Protein AF-A0A2N3NE83-F1 (afdb_monomer_lite)

Sequence (205 aa):
MKTRATARRDAGDQNNVHSNTQPNDQGDSARTAEPKQKPKPAKKAIPRSRWAAPKVYTHPKTPLTWNNVLNTLANPLAWDVLSAEEQKEILALFPDDEHIKDAGSEKARPNMETLRNDDTWRHDIARYVEYIQEGKCDPQWLAEAFEAHGRRKMGVYDDYLAHKFEEDWGELERAKREKADQLGREDESKAGAQSQASHVQMKDA

Structure (mmCIF, N/CA/C/O backbone):
data_AF-A0A2N3NE83-F1
#
_entry.id   AF-A0A2N3NE83-F1
#
loop_
_atom_site.group_PDB
_atom_site.id
_atom_site.type_symbol
_atom_site.label_atom_id
_atom_site.label_alt_id
_atom_site.label_comp_id
_atom_site.label_asym_id
_atom_site.label_entity_id
_atom_site.label_seq_id
_atom_site.pdbx_PDB_ins_code
_atom_site.Cartn_x
_atom_site.Cartn_y
_atom_site.Cartn_z
_atom_site.occupancy
_atom_site.B_iso_or_equiv
_atom_site.auth_seq_id
_atom_site.auth_comp_id
_atom_site.auth_asym_id
_atom_site.auth_atom_id
_atom_site.pdbx_PDB_model_num
ATOM 1 N N . MET A 1 1 ? -81.954 33.767 16.435 1.00 45.91 1 MET A N 1
ATOM 2 C CA . MET A 1 1 ? -80.946 34.481 17.264 1.00 45.91 1 MET A CA 1
ATOM 3 C C . MET A 1 1 ? -79.918 35.158 16.347 1.00 45.91 1 MET A C 1
ATOM 5 O O . MET A 1 1 ? -79.944 34.877 15.157 1.00 45.91 1 MET A O 1
ATOM 9 N N . LYS A 1 2 ? -79.100 36.097 16.846 1.00 40.62 2 LYS A N 1
ATOM 10 C CA . LYS A 1 2 ? -78.356 37.123 16.069 1.00 40.62 2 LYS A CA 1
ATOM 11 C C . LYS A 1 2 ? -76.845 37.096 16.401 1.00 40.62 2 LYS A C 1
ATOM 13 O O . LYS A 1 2 ? -76.548 36.782 17.544 1.00 40.62 2 LYS A O 1
ATOM 18 N N . THR A 1 3 ? -75.863 37.465 15.559 1.00 40.31 3 THR A N 1
ATOM 19 C CA . THR A 1 3 ? -75.738 37.632 14.080 1.00 40.31 3 THR A CA 1
ATOM 20 C C . THR A 1 3 ? -74.253 37.888 13.730 1.00 40.31 3 THR A C 1
ATOM 22 O O . THR A 1 3 ? -73.715 38.847 14.277 1.00 40.31 3 THR A O 1
ATOM 25 N N . ARG A 1 4 ? -73.663 37.194 12.728 1.00 34.00 4 ARG A N 1
ATOM 26 C CA . ARG A 1 4 ? -72.329 37.506 12.111 1.00 34.00 4 ARG A CA 1
ATOM 27 C C . ARG A 1 4 ? -71.125 37.447 13.105 1.00 34.00 4 ARG A C 1
ATOM 29 O O . ARG A 1 4 ? -71.347 37.171 14.273 1.00 34.00 4 ARG A O 1
ATOM 36 N N . ALA A 1 5 ? -69.836 37.591 12.751 1.00 41.28 5 ALA A N 1
ATOM 37 C CA . ALA A 1 5 ? -69.107 37.915 11.503 1.00 41.28 5 ALA A CA 1
ATOM 38 C C . ALA A 1 5 ? -67.699 37.239 11.538 1.00 41.28 5 ALA A C 1
ATOM 40 O O . ALA A 1 5 ? -67.137 37.083 12.614 1.00 41.28 5 ALA A O 1
ATOM 41 N N . THR A 1 6 ? -67.181 36.634 10.462 1.00 44.41 6 THR A N 1
ATOM 42 C CA . THR A 1 6 ? -66.176 37.162 9.492 1.00 44.41 6 THR A CA 1
ATOM 43 C C . THR A 1 6 ? -64.898 37.839 10.024 1.00 44.41 6 THR A C 1
ATOM 45 O O . THR A 1 6 ? -64.947 38.873 10.679 1.00 44.41 6 THR A O 1
ATOM 48 N N . ALA A 1 7 ? -63.762 37.302 9.564 1.00 40.84 7 ALA A N 1
ATOM 49 C CA . ALA A 1 7 ? -62.373 37.761 9.679 1.00 40.84 7 ALA A CA 1
ATOM 50 C C . ALA A 1 7 ? -62.058 39.230 9.310 1.00 40.84 7 ALA A C 1
ATOM 52 O O . ALA A 1 7 ? -62.673 39.759 8.382 1.00 40.84 7 ALA A O 1
ATOM 53 N N . ARG A 1 8 ? -60.960 39.784 9.874 1.00 33.59 8 ARG A N 1
ATOM 54 C CA . ARG A 1 8 ? -59.754 40.270 9.138 1.00 33.59 8 ARG A CA 1
ATOM 55 C C . ARG A 1 8 ? -58.740 41.049 10.016 1.00 33.59 8 ARG A C 1
ATOM 57 O O . ARG A 1 8 ? -59.148 41.933 10.749 1.00 33.59 8 ARG A O 1
ATOM 64 N N . ARG A 1 9 ? -57.448 40.828 9.706 1.00 38.12 9 ARG A N 1
ATOM 65 C CA . ARG A 1 9 ? -56.334 41.807 9.574 1.00 38.12 9 ARG A CA 1
ATOM 66 C C . ARG A 1 9 ? -55.651 42.506 10.776 1.00 38.12 9 ARG A C 1
ATOM 68 O O . ARG A 1 9 ? -56.291 43.109 11.621 1.00 38.12 9 ARG A O 1
ATOM 75 N N . ASP A 1 10 ? -54.325 42.565 10.592 1.00 34.91 10 ASP A N 1
ATOM 76 C CA . ASP A 1 10 ? -53.399 43.717 10.668 1.00 34.91 10 ASP A CA 1
ATOM 77 C C . ASP A 1 10 ? -52.430 43.943 11.854 1.00 34.91 10 ASP A C 1
ATOM 79 O O . ASP A 1 10 ? -52.812 44.055 13.010 1.00 34.91 10 ASP A O 1
ATOM 83 N N . ALA A 1 11 ? -51.159 44.035 11.431 1.00 37.19 11 ALA A N 1
ATOM 84 C CA . ALA A 1 11 ? -50.025 44.876 11.830 1.00 37.19 11 ALA A CA 1
ATOM 85 C C . ALA A 1 11 ? -49.692 45.243 13.294 1.00 37.19 11 ALA A C 1
ATOM 87 O O . ALA A 1 11 ? -50.453 45.913 13.980 1.00 37.19 11 ALA A O 1
ATOM 88 N N . GLY A 1 12 ? -48.400 45.042 13.608 1.00 33.00 12 GLY A N 1
ATOM 89 C CA . GLY A 1 12 ? -47.590 45.930 14.460 1.00 33.00 12 GLY A CA 1
ATOM 90 C C . GLY A 1 12 ? -47.854 45.875 15.972 1.00 33.00 12 GLY A C 1
ATOM 91 O O . GLY A 1 12 ? -48.789 45.238 16.433 1.00 33.00 12 GLY A O 1
ATOM 92 N N . ASP A 1 13 ? -47.047 46.518 16.815 1.00 34.84 13 ASP A N 1
ATOM 93 C CA . ASP A 1 13 ? -45.665 46.983 16.641 1.00 34.84 13 ASP A CA 1
ATOM 94 C C . ASP A 1 13 ? -45.023 47.117 18.042 1.00 34.84 13 ASP A C 1
ATOM 96 O O . ASP A 1 13 ? -45.696 47.503 18.990 1.00 34.84 13 ASP A O 1
ATOM 100 N N . GLN A 1 14 ? -43.741 46.767 18.140 1.00 39.19 14 GLN A N 1
ATOM 101 C CA . GLN A 1 14 ? -42.710 47.225 19.090 1.00 39.19 14 GLN A CA 1
ATOM 102 C C . GLN A 1 14 ? -42.932 47.508 20.606 1.00 39.19 14 GLN A C 1
ATOM 104 O O . GLN A 1 14 ? -43.827 48.204 21.062 1.00 39.19 14 GLN A O 1
ATOM 109 N N . ASN A 1 15 ? -41.876 47.127 21.345 1.00 35.25 15 ASN A N 1
ATOM 110 C CA . ASN A 1 15 ? -41.247 47.835 22.476 1.00 35.25 15 ASN A CA 1
ATOM 111 C C . ASN A 1 15 ? -42.074 48.137 23.744 1.00 35.25 15 ASN A C 1
ATOM 113 O O . ASN A 1 15 ? -42.684 49.193 23.878 1.00 35.25 15 ASN A O 1
ATOM 117 N N . ASN A 1 16 ? -41.893 47.301 24.777 1.00 37.62 16 ASN A N 1
ATOM 118 C CA . ASN A 1 16 ? -42.123 47.718 26.163 1.00 37.62 16 ASN A CA 1
ATOM 119 C C . ASN A 1 16 ? -40.847 48.359 26.747 1.00 37.62 16 ASN A C 1
ATOM 121 O O . ASN A 1 16 ? -39.763 47.775 26.697 1.00 37.62 16 ASN A O 1
ATOM 125 N N . VAL A 1 17 ? -40.988 49.566 27.292 1.00 37.78 17 VAL A N 1
ATOM 126 C CA . VAL A 1 17 ? -39.910 50.468 27.711 1.00 37.78 17 VAL A CA 1
ATOM 127 C C . VAL A 1 17 ? -40.117 50.828 29.182 1.00 37.78 17 VAL A C 1
ATOM 129 O O . VAL A 1 17 ? -41.086 51.490 29.519 1.00 37.78 17 VAL A O 1
ATOM 132 N N . HIS A 1 18 ? -39.144 50.450 30.016 1.00 35.44 18 HIS A N 1
ATOM 133 C CA . HIS A 1 18 ? -38.829 51.006 31.343 1.00 35.44 18 HIS A CA 1
ATOM 134 C C . HIS A 1 18 ? -39.934 51.089 32.416 1.00 35.44 18 HIS A C 1
ATOM 136 O O . HIS A 1 18 ? -40.856 51.895 32.369 1.00 35.44 18 HIS A O 1
ATOM 142 N N . SER A 1 19 ? -39.681 50.417 33.539 1.00 40.94 19 SER A N 1
ATOM 143 C CA . SER A 1 19 ? -40.075 50.899 34.870 1.00 40.94 19 SER A CA 1
ATOM 144 C C . SER A 1 19 ? -39.053 50.402 35.892 1.00 40.94 19 SER A C 1
ATOM 146 O O . SER A 1 19 ? -39.112 49.251 36.312 1.00 40.94 19 SER A O 1
ATOM 148 N N . ASN A 1 20 ? -38.088 51.246 36.267 1.00 31.94 20 ASN A N 1
ATOM 149 C CA . ASN A 1 20 ? -37.230 51.003 37.427 1.00 31.94 20 ASN A CA 1
ATOM 150 C C . ASN A 1 20 ? -37.274 52.235 38.333 1.00 31.94 20 ASN A C 1
ATOM 152 O O . ASN A 1 20 ? -36.843 53.316 37.930 1.00 31.94 20 ASN A O 1
ATOM 156 N N . THR A 1 21 ? -37.813 52.064 39.536 1.00 37.44 21 THR A N 1
ATOM 157 C CA . THR A 1 21 ? -38.004 53.133 40.517 1.00 37.44 21 THR A CA 1
ATOM 158 C C . THR A 1 21 ? -36.948 53.004 41.615 1.00 37.44 21 THR A C 1
ATOM 160 O O . THR A 1 21 ? -36.821 51.968 42.257 1.00 37.44 21 THR A O 1
ATOM 163 N N . GLN A 1 22 ? -36.178 54.078 41.787 1.00 41.12 22 GLN A N 1
ATOM 164 C CA . GLN A 1 22 ? -35.188 54.326 42.849 1.00 41.12 22 GLN A CA 1
ATOM 165 C C . GLN A 1 22 ? -35.821 54.378 44.267 1.00 41.12 22 GLN A C 1
ATOM 167 O O . GLN A 1 22 ? -37.049 54.359 44.356 1.00 41.12 22 GLN A O 1
ATOM 172 N N . PRO A 1 23 ? -35.065 54.640 45.365 1.00 50.62 23 PRO A N 1
ATOM 173 C CA . PRO A 1 23 ? -33.610 54.522 45.622 1.00 50.62 23 PRO A CA 1
ATOM 174 C C . PRO A 1 23 ? -33.300 53.729 46.930 1.00 50.62 23 PRO A C 1
ATOM 176 O O . PRO A 1 23 ? -34.210 53.381 47.675 1.00 50.62 23 PRO A O 1
ATOM 179 N N . ASN A 1 24 ? -32.023 53.523 47.295 1.00 34.72 24 ASN A N 1
ATOM 180 C CA . ASN A 1 24 ? -31.332 54.359 48.308 1.00 34.72 24 ASN A CA 1
ATOM 181 C C . ASN A 1 24 ? -30.063 53.721 48.930 1.00 34.72 24 ASN A C 1
ATOM 183 O O . ASN A 1 24 ? -29.934 52.506 49.032 1.00 34.72 24 ASN A O 1
ATOM 187 N N . ASP A 1 25 ? -29.216 54.629 49.420 1.00 35.03 25 ASP A N 1
ATOM 188 C CA . ASP A 1 25 ? -28.230 54.517 50.501 1.00 35.03 25 ASP A CA 1
ATOM 189 C C . ASP A 1 25 ? -26.826 53.941 50.258 1.00 35.03 25 ASP A C 1
ATOM 191 O O . ASP A 1 25 ? -26.550 53.190 49.321 1.00 35.03 25 ASP A O 1
ATOM 195 N N . GLN A 1 26 ? -25.899 54.440 51.083 1.00 39.81 26 GLN A N 1
ATOM 196 C CA . GLN A 1 26 ? -24.460 54.481 50.834 1.00 39.81 26 GLN A CA 1
ATOM 197 C C . GLN A 1 26 ? -23.717 53.414 51.647 1.00 39.81 26 GLN A C 1
ATOM 199 O O . GLN A 1 26 ? -24.098 53.069 52.761 1.00 39.81 26 GLN A O 1
ATOM 204 N N . GLY A 1 27 ? -22.600 52.923 51.111 1.00 33.47 27 GLY A N 1
ATOM 205 C CA . GLY A 1 27 ? -21.745 51.964 51.807 1.00 33.47 27 GLY A CA 1
ATOM 206 C C . GLY A 1 27 ? -20.387 51.832 51.136 1.00 33.47 27 GLY A C 1
ATOM 207 O O . GLY A 1 27 ? -20.211 50.998 50.247 1.00 33.47 27 GLY A O 1
ATOM 208 N N . ASP A 1 28 ? -19.426 52.650 51.564 1.00 37.16 28 ASP A N 1
ATOM 209 C CA . ASP A 1 28 ? -18.027 52.498 51.168 1.00 37.16 28 ASP A CA 1
ATOM 210 C C . ASP A 1 28 ? -17.468 51.165 51.678 1.00 37.16 28 ASP A C 1
ATOM 212 O O . ASP A 1 28 ? -17.411 50.902 52.881 1.00 37.16 28 ASP A O 1
ATOM 216 N N . SER A 1 29 ? -17.005 50.318 50.760 1.00 37.31 29 SER A N 1
ATOM 217 C CA . SER A 1 29 ? -16.076 49.227 51.063 1.00 37.31 29 SER A CA 1
ATOM 218 C C . SER A 1 29 ? -15.326 48.794 49.809 1.00 37.31 29 SER A C 1
ATOM 220 O O . SER A 1 29 ? -15.909 48.575 48.744 1.00 37.31 29 SER A O 1
ATOM 222 N N . ALA A 1 30 ? -14.005 48.701 49.951 1.00 42.56 30 ALA A N 1
ATOM 223 C CA . ALA A 1 30 ? -13.064 48.489 48.862 1.00 42.56 30 ALA A CA 1
ATOM 224 C C . ALA A 1 30 ? -13.382 47.233 48.034 1.00 42.56 30 ALA A C 1
ATOM 226 O O . ALA A 1 30 ? -13.514 46.134 48.572 1.00 42.56 30 ALA A O 1
ATOM 227 N N . ARG A 1 31 ? -13.416 47.382 46.703 1.00 40.41 31 ARG A N 1
ATOM 228 C CA . ARG A 1 31 ? -13.387 46.248 45.771 1.00 40.41 31 ARG A CA 1
ATOM 229 C C . ARG A 1 31 ? -12.025 46.148 45.111 1.00 40.41 31 ARG A C 1
ATOM 231 O O . ARG A 1 31 ? -11.638 46.990 44.303 1.00 40.41 31 ARG A O 1
ATOM 238 N N . THR A 1 32 ? -11.327 45.077 45.458 1.00 40.00 32 THR A N 1
ATOM 239 C CA . THR A 1 32 ? -10.139 44.564 44.782 1.00 40.00 32 THR A CA 1
ATOM 240 C C . THR A 1 32 ? -10.398 44.476 43.277 1.00 40.00 32 THR A C 1
ATOM 242 O O . THR A 1 32 ? -11.390 43.887 42.848 1.00 40.00 32 THR A O 1
ATOM 245 N N . ALA A 1 33 ? -9.522 45.061 42.461 1.00 44.84 33 ALA A N 1
ATOM 246 C CA . ALA A 1 33 ? -9.671 45.020 41.011 1.00 44.84 33 ALA A CA 1
ATOM 247 C C . ALA A 1 33 ? -9.303 43.627 40.471 1.00 44.84 33 ALA A C 1
ATOM 249 O O . ALA A 1 33 ? -8.123 43.279 40.400 1.00 44.84 33 ALA A O 1
ATOM 250 N N . GLU A 1 34 ? -10.297 42.836 40.060 1.00 46.97 34 GLU A N 1
ATOM 251 C CA . GLU A 1 34 ? -10.037 41.592 39.331 1.00 46.97 34 GLU A CA 1
ATOM 252 C C . GLU A 1 34 ? -9.404 41.887 37.955 1.00 46.97 34 GLU A C 1
ATOM 254 O O . GLU A 1 34 ? -9.902 42.734 37.199 1.00 46.97 34 GLU A O 1
ATOM 259 N N . PRO A 1 35 ? -8.310 41.200 37.580 1.00 46.56 35 PRO A N 1
ATOM 260 C CA . PRO A 1 35 ? -7.633 41.451 36.317 1.00 46.56 35 PRO A CA 1
ATOM 261 C C . PRO A 1 35 ? -8.437 40.882 35.142 1.00 46.56 35 PRO A C 1
ATOM 263 O O . PRO A 1 35 ? -8.623 39.671 35.014 1.00 46.56 35 PRO A O 1
ATOM 266 N N . LYS A 1 36 ? -8.855 41.766 34.226 1.00 54.22 36 LYS A N 1
ATOM 267 C CA . LYS A 1 36 ? -9.532 41.406 32.968 1.00 54.22 36 LYS A CA 1
ATOM 268 C C . LYS A 1 36 ? -8.689 40.399 32.173 1.00 54.22 36 LYS A C 1
ATOM 270 O O . LYS A 1 36 ? -7.673 40.762 31.577 1.00 54.22 36 LYS A O 1
ATOM 275 N N . GLN A 1 37 ? -9.117 39.136 32.147 1.00 56.66 37 GLN A N 1
ATOM 276 C CA . GLN A 1 37 ? -8.429 38.085 31.398 1.00 56.66 37 GLN A CA 1
ATOM 277 C C . GLN A 1 37 ? -8.492 38.376 29.893 1.00 56.66 37 GLN A C 1
ATOM 279 O O . GLN A 1 37 ? -9.563 38.587 29.324 1.00 56.66 37 GLN A O 1
ATOM 284 N N . LYS A 1 38 ? -7.328 38.381 29.234 1.00 54.56 38 LYS A N 1
ATOM 285 C CA . LYS A 1 38 ? -7.231 38.554 27.778 1.00 54.56 38 LYS A CA 1
ATOM 286 C C . LYS A 1 38 ? -7.818 37.316 27.077 1.00 54.56 38 LYS A C 1
ATOM 288 O O . LYS A 1 38 ? -7.553 36.201 27.537 1.00 54.56 38 LYS A O 1
ATOM 293 N N . PRO A 1 39 ? -8.569 37.463 25.969 1.00 53.41 39 PRO A N 1
ATOM 294 C CA . PRO A 1 39 ? -9.113 36.318 25.248 1.00 53.41 39 PRO A CA 1
ATOM 295 C C . PRO A 1 39 ? -7.978 35.417 24.744 1.00 53.41 39 PRO A C 1
ATOM 297 O O . PRO A 1 39 ? -7.018 35.883 24.127 1.00 53.41 39 PRO A O 1
ATOM 300 N N . LYS A 1 40 ? -8.084 34.112 25.021 1.00 60.00 40 LYS A N 1
ATOM 301 C CA . LYS A 1 40 ? -7.113 33.108 24.561 1.00 60.00 40 LYS A CA 1
ATOM 302 C C . LYS A 1 40 ? -7.148 33.046 23.024 1.00 60.00 40 LYS A C 1
ATOM 304 O O . LYS A 1 40 ? -8.244 33.064 22.462 1.00 60.00 40 LYS A O 1
ATOM 309 N N . PRO A 1 41 ? -5.999 32.954 22.329 1.00 52.38 41 PRO A N 1
ATOM 310 C CA . PRO A 1 41 ? -5.984 32.916 20.871 1.00 52.38 41 PRO A CA 1
ATOM 311 C C . PRO A 1 41 ? -6.731 31.679 20.364 1.00 52.38 41 PRO A C 1
ATOM 313 O O . PRO A 1 41 ? -6.465 30.556 20.802 1.00 52.38 41 PRO A O 1
ATOM 316 N N . ALA A 1 42 ? -7.663 31.884 19.431 1.00 62.16 42 ALA A N 1
ATOM 317 C CA . ALA A 1 42 ? -8.406 30.797 18.810 1.00 62.16 42 ALA A CA 1
ATOM 318 C C . ALA A 1 42 ? -7.433 29.814 18.138 1.00 62.16 42 ALA A C 1
ATOM 320 O O . ALA A 1 42 ? -6.579 30.209 17.338 1.00 62.16 42 ALA A O 1
ATOM 321 N N . LYS A 1 43 ? -7.558 28.520 18.463 1.00 61.78 43 LYS A N 1
ATOM 322 C CA . LYS A 1 43 ? -6.754 27.468 17.831 1.00 61.78 43 LYS A CA 1
ATOM 323 C C . LYS A 1 43 ? -7.060 27.473 16.332 1.00 61.78 43 LYS A C 1
ATOM 325 O O . LYS A 1 43 ? -8.200 27.234 15.943 1.00 61.78 43 LYS A O 1
ATOM 330 N N . LYS A 1 44 ? -6.051 27.746 15.497 1.00 58.50 44 LYS A N 1
ATOM 331 C CA . LYS A 1 44 ? -6.188 27.700 14.034 1.00 58.50 44 LYS A CA 1
ATOM 332 C C . LYS A 1 44 ? -6.652 26.298 13.635 1.00 58.50 44 LYS A C 1
ATOM 334 O O . LYS A 1 44 ? -5.917 25.335 13.846 1.00 58.50 44 LYS A O 1
ATOM 339 N N . ALA A 1 45 ? -7.862 26.185 13.089 1.00 60.19 45 ALA A N 1
ATOM 340 C CA . ALA A 1 45 ? -8.377 24.913 12.602 1.00 60.19 45 ALA A CA 1
ATOM 341 C C . ALA A 1 45 ? -7.449 24.377 11.502 1.00 60.19 45 ALA A C 1
ATOM 343 O O . ALA A 1 45 ? -7.109 25.100 10.563 1.00 60.19 45 ALA A O 1
ATOM 344 N N . ILE A 1 46 ? -7.022 23.118 11.625 1.00 58.69 46 ILE A N 1
ATOM 345 C CA . ILE A 1 46 ? -6.207 22.468 10.595 1.00 58.69 46 ILE A CA 1
ATOM 346 C C . ILE A 1 46 ? -7.071 22.374 9.327 1.00 58.69 46 ILE A C 1
ATOM 348 O O . ILE A 1 46 ? -8.190 21.859 9.404 1.00 58.69 46 ILE A O 1
ATOM 352 N N . PRO A 1 47 ? -6.609 22.866 8.163 1.00 57.19 47 PRO A N 1
ATOM 353 C CA . PRO A 1 47 ? -7.419 22.832 6.956 1.00 57.19 47 PRO A CA 1
ATOM 354 C C . PRO A 1 47 ? -7.683 21.380 6.542 1.00 57.19 47 PRO A C 1
ATOM 356 O O . PRO A 1 47 ? -6.749 20.600 6.335 1.00 57.19 47 PRO A O 1
ATOM 359 N N . ARG A 1 48 ? -8.971 21.041 6.380 1.00 63.19 48 ARG A N 1
ATOM 360 C CA . ARG A 1 48 ? -9.459 19.699 5.998 1.00 63.19 48 ARG A CA 1
ATOM 361 C C . ARG A 1 48 ? -8.814 19.154 4.712 1.00 63.19 48 ARG A C 1
ATOM 363 O O . ARG A 1 48 ? -8.750 17.947 4.531 1.00 63.19 48 ARG A O 1
ATOM 370 N N . SER A 1 49 ? -8.260 20.025 3.864 1.00 67.94 49 SER A N 1
ATOM 371 C CA . SER A 1 49 ? -7.540 19.663 2.637 1.00 67.94 49 SER A CA 1
ATOM 372 C C . SER A 1 49 ? -6.321 18.757 2.846 1.00 67.94 49 SER A C 1
ATOM 374 O O . SER A 1 49 ? -5.943 18.058 1.912 1.00 67.94 49 SER A O 1
ATOM 376 N N . ARG A 1 50 ? -5.707 18.732 4.041 1.00 69.69 50 ARG A N 1
ATOM 377 C CA . ARG A 1 50 ? -4.577 17.829 4.352 1.00 69.69 50 ARG A CA 1
ATOM 378 C C . ARG A 1 50 ? -4.997 16.373 4.586 1.00 69.69 50 ARG A C 1
ATOM 380 O O . ARG A 1 50 ? -4.139 15.502 4.512 1.00 69.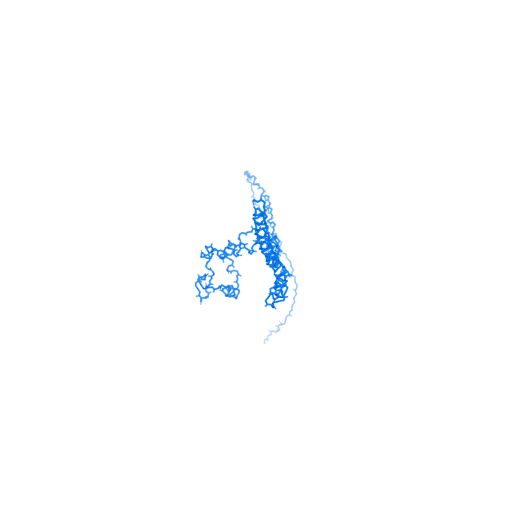69 50 ARG A O 1
ATOM 387 N N . TRP A 1 51 ? -6.280 16.145 4.866 1.00 78.06 51 TRP A N 1
ATOM 388 C CA . TRP A 1 51 ? -6.880 14.838 5.151 1.00 78.06 51 TRP A CA 1
ATOM 389 C C . TRP A 1 51 ? -7.936 14.425 4.106 1.00 78.06 51 TRP A C 1
ATOM 391 O O . TRP A 1 51 ? -8.679 13.475 4.318 1.00 78.06 51 TRP A O 1
ATOM 401 N N . ALA A 1 52 ? -8.031 15.135 2.977 1.00 82.44 52 ALA A N 1
ATOM 402 C CA . ALA A 1 52 ? -8.936 14.765 1.889 1.00 82.44 52 ALA A CA 1
ATOM 403 C C . ALA A 1 52 ? -8.454 13.471 1.212 1.00 82.44 52 ALA A C 1
ATOM 405 O O . ALA A 1 52 ? -7.284 13.403 0.853 1.00 82.44 52 ALA A O 1
ATOM 406 N N . ALA A 1 53 ? -9.336 12.489 0.998 1.00 74.31 53 ALA A N 1
ATOM 407 C CA . ALA A 1 53 ? -8.982 11.126 0.572 1.00 74.31 53 ALA A CA 1
ATOM 408 C C . ALA A 1 53 ? -7.839 11.027 -0.472 1.00 74.31 53 ALA A C 1
ATOM 410 O O . ALA A 1 53 ? -6.771 10.547 -0.090 1.00 74.31 53 ALA A O 1
ATOM 411 N N . PRO A 1 54 ? -7.950 11.565 -1.710 1.00 77.44 54 PRO A N 1
ATOM 412 C CA . PRO A 1 54 ? -6.878 11.449 -2.710 1.00 77.44 54 PRO A CA 1
ATOM 413 C C . PRO A 1 54 ? -5.566 12.113 -2.275 1.00 77.44 54 PRO A C 1
ATOM 415 O O . PRO A 1 54 ? -4.483 11.693 -2.659 1.00 77.44 54 PRO A O 1
ATOM 418 N N . LYS A 1 55 ? -5.632 13.139 -1.418 1.00 81.38 55 LYS A N 1
ATOM 419 C CA . LYS A 1 55 ? -4.448 13.812 -0.876 1.00 81.38 55 LYS A CA 1
ATOM 420 C C . LYS A 1 55 ? -3.629 12.871 0.010 1.00 81.38 55 LYS A C 1
ATOM 422 O O . LYS A 1 55 ? -2.411 12.994 0.003 1.00 81.38 55 LYS A O 1
ATOM 427 N N . VAL A 1 56 ? -4.294 12.019 0.799 1.00 85.00 56 VAL A N 1
ATOM 428 C CA . VAL A 1 56 ? -3.729 11.306 1.962 1.00 85.00 56 VAL A CA 1
ATOM 429 C C . VAL A 1 56 ? -2.870 10.110 1.56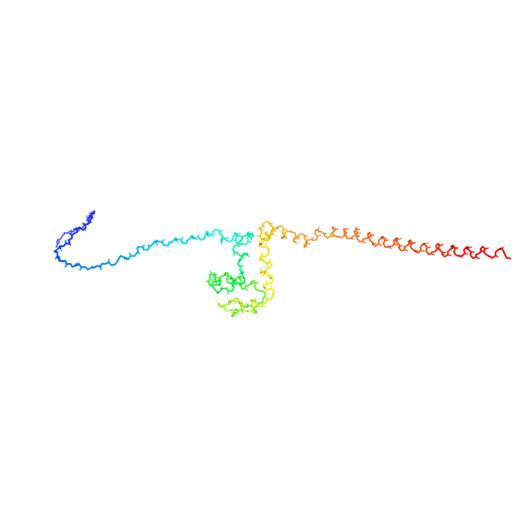9 1.00 85.00 56 VAL A C 1
ATOM 431 O O . VAL A 1 56 ? -1.814 9.923 2.173 1.00 85.00 56 VAL A O 1
ATOM 434 N N . TYR A 1 57 ? -3.298 9.341 0.568 1.00 83.38 57 TYR A N 1
ATOM 435 C CA . TYR A 1 57 ? -2.558 8.176 0.078 1.00 83.38 57 TYR A CA 1
ATOM 436 C C . TYR A 1 57 ? -1.641 8.484 -1.115 1.00 83.38 57 TYR A C 1
ATOM 438 O O . TYR A 1 57 ? -0.665 7.774 -1.305 1.00 83.38 57 TYR A O 1
ATOM 446 N N . THR A 1 58 ? -1.883 9.545 -1.898 1.00 85.56 58 THR A N 1
ATOM 447 C CA . THR A 1 58 ? -1.053 9.833 -3.086 1.00 85.56 58 THR A CA 1
ATOM 448 C C . THR A 1 58 ? 0.186 10.684 -2.799 1.00 85.56 58 THR A C 1
ATOM 450 O O . THR A 1 58 ? 1.226 10.484 -3.420 1.00 85.56 58 THR A O 1
ATOM 453 N N . HIS A 1 59 ? 0.121 11.669 -1.895 1.00 85.50 59 HIS A N 1
ATOM 454 C CA . HIS A 1 59 ? 1.256 12.581 -1.710 1.00 85.50 59 HIS A CA 1
ATOM 455 C C . HIS A 1 59 ? 2.283 12.070 -0.680 1.00 85.50 59 HIS A C 1
ATOM 457 O O . HIS A 1 59 ? 1.897 11.658 0.409 1.00 85.50 59 HIS A O 1
ATOM 463 N N . PRO A 1 60 ? 3.597 12.255 -0.916 1.00 84.12 60 PRO A N 1
ATOM 464 C CA . PRO A 1 60 ? 4.645 11.767 -0.008 1.00 84.12 60 PRO A CA 1
ATOM 465 C C . PRO A 1 60 ? 4.712 12.513 1.332 1.00 84.12 60 PRO A C 1
ATOM 467 O O . PRO A 1 60 ? 5.197 12.000 2.340 1.00 84.12 60 PRO A O 1
ATOM 470 N N . LYS A 1 61 ? 4.207 13.752 1.355 1.00 82.19 61 LYS A N 1
ATOM 471 C CA . LYS A 1 61 ? 4.190 14.651 2.518 1.00 82.19 61 LYS A CA 1
ATOM 472 C C . LYS A 1 61 ? 2.790 14.711 3.135 1.00 82.19 61 LYS A C 1
ATOM 474 O O . LYS A 1 61 ? 2.195 15.789 3.239 1.00 82.19 61 LYS A O 1
ATOM 479 N N . THR A 1 62 ? 2.242 13.554 3.493 1.00 85.06 62 THR A N 1
ATOM 480 C CA . THR A 1 62 ? 0.923 13.436 4.124 1.00 85.06 62 THR A CA 1
ATOM 481 C C . THR A 1 62 ? 1.040 13.197 5.619 1.00 85.06 62 THR A C 1
ATOM 483 O O . THR A 1 62 ? 2.012 12.624 6.101 1.00 85.06 62 THR A O 1
ATOM 486 N N . PRO A 1 63 ? 0.026 13.599 6.403 1.00 82.38 63 PRO A N 1
ATOM 487 C CA . PRO A 1 63 ? -0.016 13.260 7.819 1.00 82.38 63 PRO A CA 1
ATOM 488 C C . PRO A 1 63 ? -0.205 11.757 8.088 1.00 82.38 63 PRO A C 1
ATOM 490 O O . PRO A 1 63 ? -0.226 11.375 9.253 1.00 82.38 63 PRO A O 1
ATOM 493 N N . LEU A 1 64 ? -0.302 10.915 7.052 1.00 83.50 64 LEU A N 1
ATOM 494 C CA . LEU A 1 64 ? -0.231 9.462 7.172 1.00 83.50 64 LEU A CA 1
ATOM 495 C C . LEU A 1 64 ? 1.223 8.958 7.241 1.00 83.50 64 LEU A C 1
ATOM 497 O O . LEU A 1 64 ? 1.493 8.064 8.028 1.00 83.50 64 LEU A O 1
ATOM 501 N N . THR A 1 65 ? 2.171 9.559 6.505 1.00 83.56 65 THR A N 1
ATOM 502 C CA . THR A 1 65 ? 3.582 9.114 6.505 1.00 83.56 65 THR A CA 1
ATOM 503 C C . THR A 1 65 ? 4.383 9.581 7.722 1.00 83.56 65 THR A C 1
ATOM 505 O O . THR A 1 65 ? 5.363 8.939 8.087 1.00 83.56 65 THR A O 1
ATOM 508 N N . TRP A 1 66 ? 3.980 10.682 8.370 1.00 79.00 66 TRP A N 1
ATOM 509 C CA . TRP A 1 66 ? 4.629 11.187 9.594 1.00 79.00 66 TRP A CA 1
ATOM 510 C C . TRP A 1 66 ? 4.075 10.601 10.897 1.00 79.00 66 TRP A C 1
ATOM 512 O O . TRP A 1 66 ? 4.725 10.713 11.934 1.00 79.00 66 TRP A O 1
ATOM 522 N N . ASN A 1 67 ? 2.867 10.036 10.873 1.00 82.62 67 ASN A N 1
ATOM 523 C CA . ASN A 1 67 ? 2.271 9.384 12.036 1.00 82.62 67 ASN A CA 1
ATOM 524 C C . ASN A 1 67 ? 2.485 7.873 11.951 1.00 82.62 67 ASN A C 1
ATOM 526 O O . ASN A 1 67 ? 2.580 7.305 10.869 1.00 82.62 67 ASN A O 1
ATOM 530 N N . ASN A 1 68 ? 2.505 7.199 13.100 1.00 84.88 68 ASN A N 1
ATOM 531 C CA . ASN A 1 68 ? 2.510 5.742 13.105 1.00 84.88 68 ASN A CA 1
ATOM 532 C C . ASN A 1 68 ? 1.132 5.218 12.651 1.00 84.88 68 ASN A C 1
ATOM 534 O O . ASN A 1 68 ? 0.145 5.301 13.392 1.00 84.88 68 ASN A O 1
ATOM 538 N N . VAL A 1 69 ? 1.076 4.672 11.433 1.00 88.31 69 VAL A N 1
ATOM 539 C CA . VAL A 1 69 ? -0.140 4.109 10.829 1.00 88.31 69 VAL A CA 1
ATOM 540 C C . VAL A 1 69 ? -0.701 2.963 11.677 1.00 88.31 69 VAL A C 1
ATOM 542 O O . VAL A 1 69 ? -1.906 2.934 11.911 1.00 88.31 69 VAL A O 1
ATOM 545 N N . LEU A 1 70 ? 0.158 2.107 12.250 1.00 86.19 70 LEU A N 1
ATOM 546 C CA . LEU A 1 70 ? -0.236 0.993 13.130 1.00 86.19 70 LEU A CA 1
ATOM 547 C C . LEU A 1 70 ? -1.087 1.495 14.307 1.00 86.19 70 LEU A C 1
ATOM 549 O O . LEU A 1 70 ? -2.161 0.967 14.578 1.00 86.19 70 LEU A O 1
ATOM 553 N N . ASN A 1 71 ? -0.633 2.562 14.972 1.00 86.62 71 ASN A N 1
ATOM 554 C CA . ASN A 1 71 ? -1.335 3.170 16.108 1.00 86.62 71 ASN A CA 1
ATOM 555 C C . ASN A 1 71 ? -2.627 3.888 15.688 1.00 86.62 71 ASN A C 1
ATOM 557 O O . ASN A 1 71 ? -3.521 4.068 16.511 1.00 86.62 71 ASN A O 1
ATOM 561 N N . THR A 1 72 ? -2.715 4.318 14.428 1.00 87.88 72 THR A N 1
ATOM 562 C CA . THR A 1 72 ? -3.914 4.961 13.878 1.00 87.88 72 THR A CA 1
ATOM 563 C C . THR A 1 72 ? -4.996 3.920 13.597 1.00 87.88 72 THR A C 1
ATOM 565 O O . THR A 1 72 ? -6.136 4.109 14.009 1.00 87.88 72 THR A O 1
ATOM 568 N N . LEU A 1 73 ? -4.623 2.794 12.978 1.00 85.88 73 LEU A N 1
ATOM 569 C CA . LEU A 1 73 ? -5.511 1.658 12.712 1.00 85.88 73 LEU A CA 1
ATOM 570 C C . LEU A 1 73 ? -5.916 0.915 13.995 1.00 85.88 73 LEU A C 1
ATOM 572 O O . LEU A 1 73 ? -7.043 0.450 14.108 1.00 85.88 73 LEU A O 1
ATOM 576 N N . ALA A 1 74 ? -5.025 0.830 14.989 1.00 85.56 74 ALA A N 1
ATOM 577 C CA . ALA A 1 74 ? -5.302 0.175 16.271 1.00 85.56 74 ALA A CA 1
ATOM 578 C C . ALA A 1 74 ? -6.229 0.976 17.208 1.00 85.56 74 ALA A C 1
ATOM 580 O O . ALA A 1 74 ? -6.539 0.515 18.308 1.00 85.56 74 ALA A O 1
ATOM 581 N N . ASN A 1 75 ? -6.657 2.178 16.813 1.00 87.88 75 ASN A N 1
ATOM 582 C CA . ASN A 1 75 ? -7.586 2.985 17.591 1.00 87.88 75 ASN A CA 1
ATOM 583 C C . ASN A 1 75 ? -9.028 2.482 17.374 1.00 87.88 75 ASN A C 1
ATOM 585 O O . ASN A 1 75 ? -9.486 2.508 16.232 1.00 87.88 75 ASN A O 1
ATOM 589 N N . PRO A 1 76 ? -9.788 2.094 18.419 1.00 85.88 76 PRO A N 1
ATOM 590 C CA . PRO A 1 76 ? -11.174 1.637 18.252 1.00 85.88 76 PRO A CA 1
ATOM 591 C C . PRO A 1 76 ? -12.072 2.681 17.569 1.00 85.88 76 PRO A C 1
ATOM 593 O O . PRO A 1 76 ? -12.936 2.317 16.779 1.00 85.88 76 PRO A O 1
ATOM 596 N N . LEU A 1 77 ? -11.792 3.977 17.759 1.00 88.75 77 LEU A N 1
ATOM 597 C CA . LEU A 1 77 ? -12.523 5.062 17.095 1.00 88.75 77 LEU A CA 1
ATOM 598 C C . LEU A 1 77 ? -12.375 5.049 15.563 1.00 88.75 77 LEU A C 1
ATOM 600 O O . LEU A 1 77 ? -13.193 5.651 14.878 1.00 88.75 77 LEU A O 1
ATOM 604 N N . ALA A 1 78 ? -11.338 4.404 15.015 1.00 87.81 78 ALA A N 1
ATOM 605 C CA . ALA A 1 78 ? -11.202 4.222 13.572 1.00 87.81 78 ALA A CA 1
ATOM 606 C C . ALA A 1 78 ? -12.182 3.164 13.034 1.00 87.81 78 ALA A C 1
ATOM 608 O O . ALA A 1 78 ? -12.607 3.268 11.889 1.00 87.81 78 ALA A O 1
ATOM 609 N N . TRP A 1 79 ? -12.570 2.186 13.863 1.00 89.12 79 TRP A N 1
ATOM 610 C CA . TRP A 1 79 ? -13.566 1.171 13.516 1.00 89.12 79 TRP A CA 1
ATOM 611 C C . TRP A 1 79 ? -14.996 1.711 13.642 1.00 89.12 79 TRP A C 1
ATOM 613 O O . TRP A 1 79 ? -15.806 1.537 12.734 1.00 89.12 79 TRP A O 1
ATOM 623 N N . ASP A 1 80 ? -15.277 2.438 14.728 1.00 89.50 80 ASP A N 1
ATOM 624 C CA . ASP A 1 80 ? -16.610 2.977 15.051 1.00 89.50 80 ASP A CA 1
ATOM 625 C C . ASP A 1 80 ? -17.112 4.058 14.065 1.00 89.50 80 ASP A C 1
ATOM 627 O O . ASP A 1 80 ? -18.296 4.392 14.058 1.00 89.50 80 ASP A O 1
ATOM 631 N N . VAL A 1 81 ? -16.218 4.638 13.253 1.00 92.38 81 VAL A N 1
ATOM 632 C CA . VAL A 1 81 ? -16.543 5.657 12.232 1.00 92.38 81 VAL A CA 1
ATOM 633 C C . VAL A 1 81 ? -16.952 5.039 10.887 1.00 92.38 81 VAL A C 1
ATOM 635 O O . VAL A 1 81 ? -17.591 5.718 10.083 1.00 92.38 81 VAL A O 1
ATOM 638 N N . LEU A 1 82 ? -16.603 3.774 10.639 1.00 89.75 82 LEU A N 1
ATOM 639 C CA . LEU A 1 82 ? -16.924 3.061 9.401 1.00 89.75 82 LEU A CA 1
ATOM 640 C C . LEU A 1 82 ? -18.388 2.604 9.388 1.00 89.75 82 LEU A C 1
ATOM 642 O O . LEU A 1 82 ? -18.948 2.218 10.416 1.00 89.75 82 LEU A O 1
ATOM 646 N N . SER A 1 83 ? -19.002 2.593 8.208 1.00 92.44 83 SER A N 1
ATOM 647 C CA . SER A 1 83 ? -20.308 1.968 8.003 1.00 92.44 83 SER A CA 1
ATOM 648 C C . SER A 1 83 ? -20.222 0.438 8.072 1.00 92.44 83 SER A C 1
ATOM 650 O O . SER A 1 83 ? -19.175 -0.164 7.838 1.00 92.44 83 SER A O 1
ATOM 652 N N . ALA A 1 84 ? -21.353 -0.221 8.336 1.00 90.31 84 ALA A N 1
ATOM 653 C CA . ALA A 1 84 ? -21.427 -1.684 8.380 1.00 90.31 84 ALA A CA 1
ATOM 654 C C . ALA A 1 84 ? -21.138 -2.367 7.023 1.00 90.31 84 ALA A C 1
ATOM 656 O O . ALA A 1 84 ? -20.916 -3.577 6.986 1.00 90.31 84 ALA A O 1
ATOM 657 N N . GLU A 1 85 ? -21.163 -1.621 5.914 1.00 91.56 85 GLU A N 1
ATOM 658 C CA . GLU A 1 85 ? -20.770 -2.104 4.584 1.00 91.56 85 GLU A CA 1
ATOM 659 C C . GLU A 1 85 ? -19.242 -2.058 4.431 1.00 91.56 85 GLU A C 1
ATOM 661 O O . GLU A 1 85 ? -18.633 -3.093 4.166 1.00 91.56 85 GLU A O 1
ATOM 666 N N . GLU A 1 86 ? -18.613 -0.916 4.733 1.00 92.38 86 GLU A N 1
ATOM 667 C CA . GLU A 1 86 ? -17.146 -0.757 4.734 1.00 92.38 86 GLU A CA 1
ATOM 668 C C . GLU A 1 86 ? -16.463 -1.715 5.725 1.00 92.38 86 GLU A C 1
ATOM 670 O O . GLU A 1 86 ? -15.426 -2.298 5.419 1.00 92.38 86 GLU A O 1
ATOM 675 N N . GLN A 1 87 ? -17.057 -1.936 6.905 1.00 91.25 87 GLN A N 1
ATOM 676 C CA . GLN A 1 87 ? -16.554 -2.913 7.878 1.00 91.25 87 GLN A CA 1
ATOM 677 C C . GLN A 1 87 ? -16.542 -4.338 7.301 1.00 91.25 87 GLN A C 1
ATOM 679 O O . GLN A 1 87 ? -15.572 -5.066 7.503 1.00 91.25 87 GLN A O 1
ATOM 684 N N . LYS A 1 88 ? -17.579 -4.739 6.552 1.00 90.62 88 LYS A N 1
ATOM 685 C CA . LYS A 1 88 ? -17.636 -6.058 5.897 1.00 90.62 88 LYS A CA 1
ATOM 686 C C . LYS A 1 88 ? -16.645 -6.172 4.744 1.00 90.62 88 LYS A C 1
ATOM 688 O O . LYS A 1 88 ? -16.025 -7.221 4.606 1.00 90.62 88 LYS A O 1
ATOM 693 N N . GLU A 1 89 ? -16.476 -5.113 3.954 1.00 92.94 89 GLU A N 1
ATOM 694 C CA . GLU A 1 89 ? -15.460 -5.058 2.898 1.00 92.94 89 GLU A CA 1
ATOM 695 C C . GLU A 1 89 ? -14.054 -5.235 3.486 1.00 92.94 89 GLU A C 1
ATOM 697 O O . GLU A 1 89 ? -13.310 -6.103 3.042 1.00 92.94 89 GLU A O 1
ATOM 702 N N . ILE A 1 90 ? -13.722 -4.499 4.553 1.00 91.75 90 ILE A N 1
ATOM 703 C CA . ILE A 1 90 ? -12.423 -4.610 5.230 1.00 91.75 90 ILE A CA 1
ATOM 704 C C . ILE A 1 90 ? -12.202 -6.014 5.803 1.00 91.75 90 ILE A C 1
ATOM 706 O O . ILE A 1 90 ? -11.101 -6.540 5.672 1.00 91.75 90 ILE A O 1
ATOM 710 N N . LEU A 1 91 ? -13.220 -6.642 6.403 1.00 90.12 91 LEU A N 1
ATOM 711 C CA . LEU A 1 91 ? -13.110 -8.022 6.897 1.00 90.12 91 LEU A CA 1
ATOM 712 C C . LEU A 1 91 ? -12.889 -9.029 5.756 1.00 90.12 91 LEU A C 1
ATOM 714 O O . LEU A 1 91 ? -12.091 -9.944 5.917 1.00 90.12 91 LEU A O 1
ATOM 718 N N . ALA A 1 92 ? -13.522 -8.832 4.596 1.00 91.19 92 ALA A N 1
ATOM 719 C CA . ALA A 1 92 ? -13.349 -9.687 3.418 1.00 91.19 92 ALA A CA 1
ATOM 720 C C . ALA A 1 92 ? -11.982 -9.531 2.714 1.00 91.19 92 ALA A C 1
ATOM 722 O O . ALA A 1 92 ? -11.655 -10.338 1.845 1.00 91.19 92 ALA A O 1
ATOM 723 N N . LEU A 1 93 ? -11.190 -8.510 3.066 1.00 91.00 93 LEU A N 1
ATOM 724 C CA . LEU A 1 93 ? -9.813 -8.332 2.584 1.00 91.00 93 LEU A CA 1
ATOM 725 C C . LEU A 1 93 ? -8.772 -9.104 3.412 1.00 91.00 93 LEU A C 1
ATOM 727 O O . LEU A 1 93 ? -7.620 -9.196 2.983 1.00 91.00 93 LEU A O 1
ATOM 731 N N . PHE A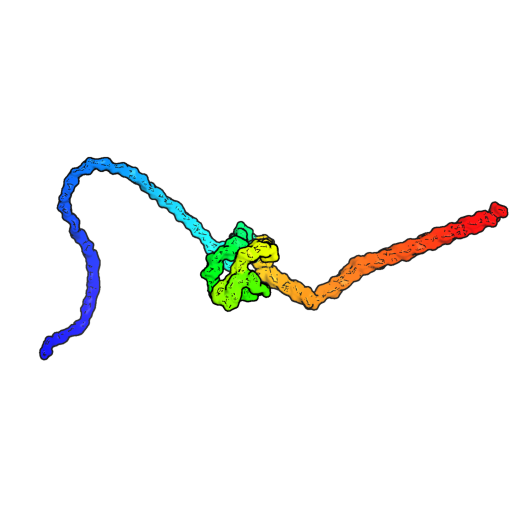 1 94 ? -9.132 -9.643 4.583 1.00 88.44 94 PHE A N 1
ATOM 732 C CA . PHE A 1 94 ? -8.227 -10.509 5.340 1.00 88.44 94 PHE A CA 1
ATOM 733 C C . PHE A 1 94 ? -8.140 -11.894 4.675 1.00 88.44 94 PHE A C 1
ATOM 735 O O . PHE A 1 94 ? -9.165 -12.421 4.245 1.00 88.44 94 PHE A O 1
ATOM 742 N N . PRO A 1 95 ? -6.939 -12.500 4.588 1.00 85.31 95 PRO A N 1
ATOM 743 C CA . PRO A 1 95 ? -6.784 -13.836 4.016 1.00 85.31 95 PRO A CA 1
ATOM 744 C C . PRO A 1 95 ? -7.363 -14.931 4.924 1.00 85.31 95 PRO A C 1
ATOM 746 O O . PRO A 1 95 ? -7.894 -15.912 4.413 1.00 85.31 95 PRO A O 1
ATOM 749 N N . ASP A 1 96 ? -7.288 -14.735 6.247 1.00 82.62 96 ASP A N 1
ATOM 750 C CA . ASP A 1 96 ? -7.627 -15.723 7.272 1.00 82.62 96 ASP A CA 1
ATOM 751 C C . ASP A 1 96 ? -8.493 -15.114 8.392 1.00 82.62 96 ASP A C 1
ATOM 753 O O . ASP A 1 96 ? -8.253 -13.993 8.856 1.00 82.62 96 ASP A O 1
ATOM 757 N N . ASP A 1 97 ? -9.447 -15.898 8.905 1.00 81.44 97 ASP A N 1
ATOM 758 C CA . ASP A 1 97 ? -10.338 -15.503 10.008 1.00 81.44 97 ASP A CA 1
ATOM 759 C C . ASP A 1 97 ? -9.624 -15.395 11.375 1.00 81.44 97 ASP A C 1
ATOM 761 O O . ASP A 1 97 ? -10.159 -14.797 12.310 1.00 81.44 97 ASP A O 1
ATOM 765 N N . GLU A 1 98 ? -8.403 -15.931 11.526 1.00 81.06 98 GLU A N 1
ATOM 766 C CA . GLU A 1 98 ? -7.658 -15.929 12.802 1.00 81.06 98 GLU A CA 1
ATOM 767 C C . GLU A 1 98 ? -7.361 -14.516 13.333 1.00 81.06 98 GLU A C 1
ATOM 769 O O . GLU A 1 98 ? -7.184 -14.295 14.537 1.00 81.06 98 GLU A O 1
ATOM 774 N N . HIS A 1 99 ? -7.305 -13.532 12.435 1.00 82.81 99 HIS A N 1
ATOM 775 C CA . HIS A 1 99 ? -7.072 -12.130 12.770 1.00 82.81 99 HIS A CA 1
ATOM 776 C C . HIS A 1 99 ? -8.369 -11.333 12.958 1.00 82.81 99 HIS A C 1
ATOM 778 O O . HIS A 1 99 ? -8.319 -10.110 13.090 1.00 82.81 99 HIS A O 1
ATOM 784 N N . ILE A 1 100 ? -9.521 -12.003 13.052 1.00 87.25 100 ILE A N 1
ATOM 785 C CA . ILE A 1 100 ? -10.835 -11.397 13.281 1.00 87.25 100 ILE A CA 1
ATOM 786 C C . ILE A 1 100 ? -11.365 -11.841 14.654 1.00 87.25 100 ILE A C 1
ATOM 788 O O . ILE A 1 100 ? -11.549 -13.023 14.932 1.00 87.25 100 ILE A O 1
ATOM 792 N N . LYS A 1 101 ? -11.650 -10.882 15.545 1.00 86.19 101 LYS A N 1
ATOM 793 C CA . LYS A 1 101 ? -12.423 -11.155 16.767 1.00 86.19 101 LYS A CA 1
ATOM 794 C C . LYS A 1 101 ? -13.891 -11.316 16.392 1.00 86.19 101 LYS A C 1
ATOM 796 O O . LYS A 1 101 ? -14.410 -10.506 15.628 1.00 86.19 101 LYS A O 1
ATOM 801 N N . ASP A 1 102 ? -14.552 -12.308 16.984 1.00 83.12 102 ASP A N 1
ATOM 802 C CA . ASP A 1 102 ? -15.987 -12.573 16.815 1.00 83.12 102 ASP A CA 1
ATOM 803 C C . ASP A 1 102 ? -16.397 -12.793 15.337 1.00 83.12 102 ASP A C 1
ATOM 805 O O . ASP A 1 102 ? -17.437 -12.301 14.886 1.00 83.12 102 ASP A O 1
ATOM 809 N N . ALA A 1 103 ? -15.561 -13.520 14.579 1.00 78.94 103 ALA A N 1
ATOM 810 C CA . ALA A 1 103 ? -15.775 -13.858 13.169 1.00 78.94 103 ALA A CA 1
ATOM 811 C C . ALA A 1 103 ? -17.169 -14.470 12.914 1.00 78.94 103 ALA A C 1
ATOM 813 O O . ALA A 1 103 ? -17.690 -15.246 13.717 1.00 78.94 103 ALA A O 1
ATOM 814 N N . GLY A 1 104 ? -17.800 -14.080 11.803 1.00 72.12 104 GLY A N 1
ATOM 815 C CA . GLY A 1 104 ? -19.170 -14.484 11.456 1.00 72.12 104 GLY A CA 1
ATOM 816 C C . GLY A 1 104 ? -20.295 -13.797 12.250 1.00 72.12 104 GLY A C 1
ATOM 817 O O . GLY A 1 104 ? -21.464 -14.077 11.990 1.00 72.12 104 GLY A O 1
ATOM 818 N N . SER A 1 105 ? -19.990 -12.892 13.189 1.00 81.31 105 SER A N 1
ATOM 819 C CA . SER A 1 105 ? -20.996 -12.112 13.931 1.00 81.31 105 SER A CA 1
ATOM 820 C C . SER A 1 105 ? -21.151 -10.677 13.407 1.00 81.31 105 SER A C 1
ATOM 822 O O . SER A 1 105 ? -20.252 -10.126 12.778 1.00 81.31 105 SER A O 1
ATOM 824 N N . GLU A 1 106 ? -22.253 -10.005 13.760 1.00 75.81 106 GLU A N 1
ATOM 825 C CA . GLU A 1 106 ? -22.434 -8.557 13.518 1.00 75.81 106 GLU A CA 1
ATOM 826 C C . GLU A 1 106 ? -21.434 -7.667 14.284 1.00 75.81 106 GLU A C 1
ATOM 828 O O . GLU A 1 106 ? -21.388 -6.461 14.062 1.00 75.81 106 GLU A O 1
ATOM 833 N N . LYS A 1 107 ? -20.646 -8.242 15.203 1.00 79.44 107 LYS A N 1
ATOM 834 C CA . LYS A 1 107 ? -19.606 -7.551 15.983 1.00 79.44 107 LYS A CA 1
ATOM 835 C C . LYS A 1 107 ? -18.190 -7.919 15.533 1.00 79.44 107 LYS A C 1
ATOM 837 O O . LYS A 1 107 ? -17.234 -7.557 16.222 1.00 79.44 107 LYS A O 1
ATOM 842 N N . ALA A 1 108 ? -18.065 -8.626 14.406 1.00 85.19 108 ALA A N 1
ATOM 843 C CA . ALA A 1 108 ? -16.786 -8.999 13.828 1.00 85.19 108 ALA A CA 1
ATOM 844 C C . ALA A 1 108 ? -15.898 -7.760 13.639 1.00 85.19 108 ALA A C 1
ATOM 846 O O . ALA A 1 108 ? -16.341 -6.729 13.129 1.00 85.19 108 ALA A O 1
ATOM 847 N N . ARG A 1 109 ? -14.647 -7.847 14.093 1.00 87.69 109 ARG A N 1
ATOM 848 C CA . ARG A 1 109 ? -13.691 -6.730 14.060 1.00 87.69 109 ARG A CA 1
ATOM 849 C C . ARG A 1 109 ? -12.247 -7.232 14.013 1.00 87.69 109 ARG A C 1
ATOM 851 O O . ARG A 1 109 ? -11.959 -8.256 14.636 1.00 87.69 109 ARG A O 1
ATOM 858 N N . PRO A 1 110 ? -11.314 -6.511 13.373 1.00 88.75 110 PRO A N 1
ATOM 859 C CA . PRO A 1 110 ? -9.905 -6.884 13.363 1.00 88.75 110 PRO A CA 1
ATOM 860 C C . PRO A 1 110 ? -9.313 -7.038 14.772 1.00 88.75 110 PRO A C 1
ATOM 862 O O . PRO A 1 110 ? -9.515 -6.214 15.672 1.00 88.75 110 PRO A O 1
ATOM 865 N N . ASN A 1 111 ? -8.547 -8.105 14.972 1.00 88.81 111 ASN A N 1
ATOM 866 C CA . ASN A 1 111 ? -7.856 -8.409 16.214 1.00 88.81 111 ASN A CA 1
ATOM 867 C C . ASN A 1 111 ? -6.536 -7.632 16.300 1.00 88.81 111 ASN A C 1
ATOM 869 O O . ASN A 1 111 ? -5.449 -8.169 16.105 1.00 88.81 111 ASN A O 1
ATOM 873 N N . MET A 1 112 ? -6.626 -6.345 16.636 1.00 86.50 112 MET A N 1
ATOM 874 C CA . MET A 1 112 ? -5.461 -5.448 16.693 1.00 86.50 112 MET A CA 1
ATOM 875 C C . MET A 1 112 ? -4.382 -5.860 17.715 1.00 86.50 112 MET A C 1
ATOM 877 O O . MET A 1 112 ? -3.280 -5.318 17.685 1.00 86.50 112 MET A O 1
ATOM 881 N N . GLU A 1 113 ? -4.663 -6.799 18.625 1.00 85.00 113 GLU A N 1
ATOM 882 C CA . GLU A 1 113 ? -3.670 -7.337 19.562 1.00 85.00 113 GLU A CA 1
ATOM 883 C C . GLU A 1 113 ? -2.776 -8.398 18.917 1.00 85.00 113 GLU A C 1
ATOM 885 O O . GLU A 1 113 ? -1.562 -8.339 19.108 1.00 85.00 113 GLU A O 1
ATOM 890 N N . THR A 1 114 ? -3.348 -9.326 18.140 1.00 86.81 114 THR A N 1
ATOM 891 C CA . THR A 1 114 ? -2.567 -10.302 17.363 1.00 86.81 114 THR A CA 1
ATOM 892 C C . THR A 1 114 ? -1.888 -9.610 16.191 1.00 86.81 114 THR A C 1
ATOM 894 O O . THR A 1 114 ? -0.679 -9.732 16.026 1.00 86.81 114 THR A O 1
ATOM 897 N N . LEU A 1 115 ? -2.636 -8.786 15.455 1.00 86.44 115 LEU A N 1
ATOM 898 C CA . LEU A 1 115 ? -2.184 -8.136 14.229 1.00 86.44 115 LEU A CA 1
ATOM 899 C C . LEU A 1 115 ? -0.977 -7.204 14.466 1.00 86.44 115 LEU A C 1
ATOM 901 O O . LEU A 1 115 ? -0.030 -7.193 13.693 1.00 86.44 115 LEU A O 1
ATOM 905 N N . ARG A 1 116 ? -0.924 -6.490 15.602 1.00 85.44 116 ARG A N 1
ATOM 906 C CA . ARG A 1 116 ? 0.232 -5.647 15.986 1.00 85.44 116 ARG A CA 1
ATOM 907 C C . ARG A 1 116 ? 1.5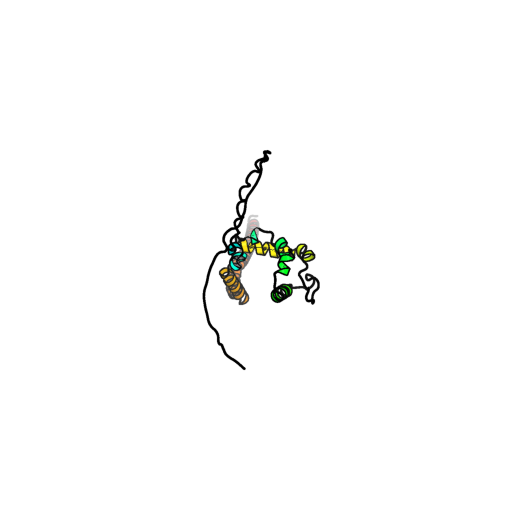16 -6.439 16.281 1.00 85.44 116 ARG A C 1
ATOM 909 O O . ARG A 1 116 ? 2.605 -5.852 16.249 1.00 85.44 116 ARG A O 1
ATOM 916 N N . ASN A 1 117 ? 1.383 -7.720 16.616 1.00 87.81 117 ASN A N 1
ATOM 917 C CA . ASN A 1 117 ? 2.491 -8.621 16.926 1.00 87.81 117 ASN A CA 1
ATOM 918 C C . ASN A 1 117 ? 2.880 -9.509 15.730 1.00 87.81 117 ASN A C 1
ATOM 920 O O . ASN A 1 117 ? 3.918 -10.157 15.798 1.00 87.81 117 ASN A O 1
ATOM 924 N N . ASP A 1 118 ? 2.079 -9.536 14.663 1.00 89.44 118 ASP A N 1
ATOM 925 C CA . ASP A 1 118 ? 2.410 -10.213 13.411 1.00 89.44 118 ASP A CA 1
ATOM 926 C C . ASP A 1 118 ? 3.431 -9.389 12.611 1.00 89.44 118 ASP A C 1
ATOM 928 O O . ASP A 1 118 ? 3.221 -8.211 12.303 1.00 89.44 118 ASP A O 1
ATOM 932 N N . ASP A 1 119 ? 4.557 -10.014 12.275 1.00 90.62 119 ASP A N 1
ATOM 933 C CA . ASP A 1 119 ? 5.608 -9.384 11.488 1.00 90.62 119 ASP A CA 1
ATOM 934 C C . ASP A 1 119 ? 5.182 -9.123 10.040 1.00 90.62 119 ASP A C 1
ATOM 936 O O . ASP A 1 119 ? 5.643 -8.132 9.473 1.00 90.62 119 ASP A O 1
ATOM 940 N N . THR A 1 120 ? 4.300 -9.929 9.439 1.00 89.88 120 THR A N 1
ATOM 941 C CA . THR A 1 120 ? 3.890 -9.728 8.038 1.00 89.88 120 THR A CA 1
ATOM 942 C C . THR A 1 120 ? 3.115 -8.419 7.880 1.00 89.88 120 THR A C 1
ATOM 944 O O . THR A 1 120 ? 3.562 -7.526 7.154 1.00 89.88 120 THR A O 1
ATOM 947 N N . TRP A 1 121 ? 2.070 -8.215 8.690 1.00 89.25 121 TRP A N 1
ATOM 948 C CA . TRP A 1 121 ? 1.308 -6.965 8.738 1.00 89.25 121 TRP A CA 1
ATOM 949 C C . TRP A 1 121 ? 2.171 -5.729 9.033 1.00 89.25 121 TRP A C 1
ATOM 951 O O . TRP A 1 121 ? 1.997 -4.667 8.425 1.00 89.25 121 TRP A O 1
ATOM 961 N N . ARG A 1 122 ? 3.144 -5.854 9.946 1.00 90.31 122 ARG A N 1
ATOM 962 C CA . ARG A 1 122 ? 4.084 -4.767 10.276 1.00 90.31 122 ARG A CA 1
ATOM 963 C C . ARG A 1 122 ? 4.968 -4.397 9.085 1.00 90.31 122 ARG A C 1
ATOM 965 O O . ARG A 1 122 ? 5.170 -3.206 8.842 1.00 90.31 122 ARG A O 1
ATOM 972 N N . HIS A 1 123 ? 5.477 -5.388 8.349 1.00 93.25 123 HIS A N 1
ATOM 973 C CA . HIS A 1 123 ? 6.279 -5.160 7.146 1.00 93.25 123 HIS A CA 1
ATOM 974 C C . HIS A 1 123 ? 5.450 -4.542 6.018 1.00 93.25 123 HIS A C 1
ATOM 976 O O . HIS A 1 123 ? 5.931 -3.620 5.362 1.00 93.25 123 HIS A O 1
ATOM 982 N N . ASP A 1 124 ? 4.208 -4.983 5.813 1.00 91.88 124 ASP A N 1
ATOM 983 C CA . ASP A 1 124 ? 3.353 -4.430 4.759 1.00 91.88 124 ASP A CA 1
ATOM 984 C C . ASP A 1 124 ? 2.932 -2.985 5.040 1.00 91.88 124 ASP A C 1
ATOM 986 O O . ASP A 1 124 ? 2.933 -2.160 4.125 1.00 91.88 124 ASP A O 1
ATOM 990 N N . ILE A 1 125 ? 2.683 -2.616 6.300 1.00 91.31 125 ILE A N 1
ATOM 991 C CA . ILE A 1 125 ? 2.435 -1.213 6.661 1.00 91.31 125 ILE A CA 1
ATOM 992 C C . ILE A 1 125 ? 3.698 -0.354 6.533 1.00 91.31 125 ILE A C 1
ATOM 994 O O . ILE A 1 125 ? 3.601 0.783 6.065 1.00 91.31 125 ILE A O 1
ATOM 998 N N . ALA A 1 126 ? 4.877 -0.870 6.895 1.00 92.00 126 ALA A N 1
ATOM 999 C CA . ALA A 1 126 ? 6.138 -0.161 6.669 1.00 92.00 126 ALA A CA 1
ATOM 1000 C C . ALA A 1 126 ? 6.370 0.089 5.167 1.00 92.00 126 ALA A C 1
ATOM 1002 O O . ALA A 1 126 ? 6.535 1.238 4.755 1.00 92.00 126 ALA A O 1
ATOM 1003 N N . ARG A 1 127 ? 6.246 -0.960 4.345 1.00 92.69 127 ARG A N 1
ATOM 1004 C CA . ARG A 1 127 ? 6.329 -0.908 2.878 1.00 92.69 127 ARG A CA 1
ATOM 1005 C C . ARG A 1 127 ? 5.306 0.052 2.269 1.00 92.69 127 ARG A C 1
ATOM 1007 O O . ARG A 1 127 ? 5.637 0.800 1.355 1.00 92.69 127 ARG A O 1
ATOM 1014 N N . TYR A 1 128 ? 4.073 0.070 2.772 1.00 91.19 128 TYR A N 1
ATOM 1015 C CA . TYR A 1 128 ? 3.043 0.999 2.306 1.00 91.19 128 TYR A CA 1
ATOM 1016 C C . TYR A 1 128 ? 3.404 2.459 2.618 1.00 91.19 128 TYR A C 1
ATOM 1018 O O . TYR A 1 128 ? 3.278 3.325 1.753 1.00 91.19 128 TYR A O 1
ATOM 1026 N N . VAL A 1 129 ? 3.921 2.743 3.819 1.00 91.38 129 VAL A N 1
ATOM 1027 C CA . VAL A 1 129 ? 4.411 4.084 4.176 1.00 91.38 129 VAL A CA 1
ATOM 1028 C C . VAL A 1 129 ? 5.596 4.497 3.297 1.00 91.38 129 VAL A C 1
ATOM 1030 O O . VAL A 1 129 ? 5.613 5.632 2.819 1.00 91.38 129 VAL A O 1
ATOM 1033 N N . GLU A 1 130 ? 6.544 3.593 3.035 1.00 91.69 130 GLU A N 1
ATOM 1034 C CA . GLU A 1 130 ? 7.654 3.811 2.096 1.00 91.69 130 GLU A CA 1
ATOM 1035 C C . GLU A 1 130 ? 7.138 4.134 0.686 1.00 91.69 130 GLU A C 1
ATOM 1037 O O . GLU A 1 130 ? 7.521 5.152 0.113 1.00 91.69 130 GLU A O 1
ATOM 1042 N N . TYR A 1 131 ? 6.185 3.356 0.162 1.00 90.62 131 TYR A N 1
ATOM 1043 C CA . TYR A 1 131 ? 5.598 3.583 -1.162 1.00 90.62 131 TYR A CA 1
ATOM 1044 C C . TYR A 1 131 ? 4.919 4.952 -1.278 1.00 90.62 131 TYR A C 1
ATOM 1046 O O . TYR A 1 131 ? 5.081 5.624 -2.299 1.00 90.62 131 TYR A O 1
ATOM 1054 N N . ILE A 1 132 ? 4.216 5.419 -0.239 1.00 90.38 132 ILE A N 1
ATOM 1055 C CA . ILE A 1 132 ? 3.672 6.785 -0.231 1.00 90.38 132 ILE A CA 1
ATOM 1056 C C . ILE A 1 132 ? 4.816 7.811 -0.242 1.00 90.38 132 ILE A C 1
ATOM 1058 O O . ILE A 1 132 ? 4.774 8.750 -1.038 1.00 90.38 132 ILE A O 1
ATOM 1062 N N . GLN A 1 133 ? 5.848 7.645 0.596 1.00 89.75 133 GLN A N 1
ATOM 1063 C CA . GLN A 1 133 ? 6.997 8.563 0.669 1.00 89.75 133 GLN A CA 1
ATOM 1064 C C . GLN A 1 133 ? 7.789 8.651 -0.647 1.00 89.75 133 GLN A C 1
ATOM 1066 O O . GLN A 1 133 ? 8.259 9.731 -1.006 1.00 89.75 133 GLN A O 1
ATOM 1071 N N . GLU A 1 134 ? 7.898 7.545 -1.381 1.00 89.25 134 GLU A N 1
ATOM 1072 C CA . GLU A 1 134 ? 8.518 7.464 -2.708 1.00 89.25 134 GLU A CA 1
ATOM 1073 C C . GLU A 1 134 ? 7.606 7.976 -3.842 1.00 89.25 134 GLU A C 1
ATOM 1075 O O . GLU A 1 134 ? 8.058 8.102 -4.978 1.00 89.25 134 GLU A O 1
ATOM 1080 N N . GLY A 1 135 ? 6.328 8.267 -3.569 1.00 86.75 135 GLY A N 1
ATOM 1081 C CA . GLY A 1 135 ? 5.346 8.658 -4.588 1.00 86.75 135 GLY A CA 1
ATOM 1082 C C . GLY A 1 135 ? 4.851 7.498 -5.463 1.00 86.75 135 GLY A C 1
ATOM 1083 O O . GLY A 1 135 ? 4.301 7.731 -6.537 1.00 86.75 135 GLY A O 1
ATOM 1084 N N . LYS A 1 136 ? 5.018 6.244 -5.018 1.00 85.12 136 LYS A N 1
ATOM 1085 C CA . LYS A 1 136 ? 4.583 5.033 -5.742 1.00 85.12 136 LYS A CA 1
ATOM 1086 C C . LYS A 1 136 ? 3.064 4.829 -5.770 1.00 85.12 136 LYS A C 1
ATOM 1088 O O . LYS A 1 136 ? 2.569 4.030 -6.554 1.00 85.12 136 LYS A O 1
ATOM 1093 N N . CYS A 1 137 ? 2.325 5.579 -4.956 1.00 83.81 137 CYS A N 1
ATOM 1094 C CA . CYS A 1 137 ? 0.862 5.558 -4.881 1.00 83.81 137 CYS A CA 1
ATOM 1095 C C . CYS A 1 137 ? 0.178 6.625 -5.767 1.00 83.81 137 CYS A C 1
ATOM 1097 O O . CYS A 1 137 ? -0.958 7.024 -5.494 1.00 83.81 137 CYS A O 1
ATOM 1099 N N . ASP A 1 138 ? 0.862 7.121 -6.804 1.00 86.25 138 ASP A N 1
ATOM 1100 C CA . ASP A 1 138 ? 0.247 7.986 -7.814 1.00 86.25 138 ASP A CA 1
ATOM 1101 C C . ASP A 1 138 ? -0.625 7.177 -8.800 1.00 86.25 138 ASP A C 1
ATOM 1103 O O . ASP A 1 138 ? -0.188 6.117 -9.253 1.00 86.25 138 ASP A O 1
ATOM 1107 N N . PRO A 1 139 ? -1.841 7.639 -9.164 1.00 85.88 139 PRO A N 1
ATOM 1108 C CA . PRO A 1 139 ? -2.727 6.900 -10.065 1.00 85.88 139 PRO A CA 1
ATOM 1109 C C . PRO A 1 139 ? -2.125 6.580 -11.438 1.00 85.88 139 PRO A C 1
ATOM 1111 O O . PRO A 1 139 ? -2.426 5.519 -11.984 1.00 85.88 139 PRO A O 1
ATOM 1114 N N . GLN A 1 140 ? -1.278 7.456 -11.995 1.00 88.56 140 GLN A N 1
ATOM 1115 C CA . GLN A 1 140 ? -0.615 7.185 -13.272 1.00 88.56 140 GLN A CA 1
ATOM 1116 C C . GLN A 1 140 ? 0.397 6.046 -13.113 1.00 88.56 140 GLN A C 1
ATOM 1118 O O . GLN A 1 140 ? 0.409 5.109 -13.909 1.00 88.56 140 GLN A O 1
ATOM 1123 N N . TRP A 1 141 ? 1.196 6.084 -12.046 1.00 88.31 141 TRP A N 1
ATOM 1124 C CA . TRP A 1 141 ? 2.192 5.050 -11.780 1.00 88.31 141 TRP A CA 1
ATOM 1125 C C . TRP A 1 141 ? 1.531 3.703 -11.442 1.00 88.31 141 TRP A C 1
ATOM 1127 O O . TRP A 1 141 ? 1.970 2.666 -11.928 1.00 88.31 141 TRP A O 1
ATOM 1137 N N . LEU A 1 142 ? 0.401 3.686 -10.725 1.00 89.00 142 LEU A N 1
ATOM 1138 C CA . LEU A 1 142 ? -0.385 2.457 -10.548 1.00 89.00 142 LEU A CA 1
ATOM 1139 C C . LEU A 1 142 ? -0.856 1.875 -11.894 1.00 89.00 142 LEU A C 1
ATOM 1141 O O . LEU A 1 142 ? -0.728 0.671 -12.111 1.00 89.00 142 LEU A O 1
ATOM 1145 N N . ALA A 1 143 ? -1.352 2.709 -12.815 1.00 91.38 143 ALA A N 1
ATOM 1146 C CA . ALA A 1 143 ? -1.779 2.261 -14.142 1.00 91.38 143 ALA A CA 1
ATOM 1147 C C . ALA A 1 143 ? -0.612 1.683 -14.968 1.00 91.38 143 ALA A C 1
ATOM 1149 O O . ALA A 1 143 ? -0.725 0.579 -15.502 1.00 91.38 143 ALA A O 1
ATOM 1150 N N . GLU A 1 144 ? 0.525 2.381 -15.015 1.00 91.75 144 GLU A N 1
ATOM 1151 C CA . GLU A 1 144 ? 1.751 1.924 -15.684 1.00 91.75 144 GLU A CA 1
ATOM 1152 C C . GLU A 1 144 ? 2.309 0.630 -15.058 1.00 91.75 144 GLU A C 1
ATOM 1154 O O . GLU A 1 144 ? 2.747 -0.270 -15.778 1.00 91.75 144 GLU A O 1
ATOM 1159 N N . ALA A 1 145 ? 2.251 0.483 -13.730 1.00 89.81 145 ALA A N 1
ATOM 1160 C CA . ALA A 1 145 ? 2.679 -0.725 -13.026 1.00 89.81 145 ALA A CA 1
ATOM 1161 C C . ALA A 1 145 ? 1.787 -1.936 -13.354 1.00 89.81 145 ALA A C 1
ATOM 1163 O O . ALA A 1 145 ? 2.304 -3.029 -13.611 1.00 89.81 145 ALA A O 1
ATOM 1164 N N . PHE A 1 146 ? 0.461 -1.753 -13.396 1.00 90.94 146 PHE A N 1
ATOM 1165 C CA . PHE A 1 146 ? -0.468 -2.801 -13.829 1.00 90.94 146 PHE A CA 1
ATOM 1166 C C . PHE A 1 146 ? -0.285 -3.157 -15.305 1.00 90.94 146 PHE A C 1
ATOM 1168 O O . PHE A 1 146 ? -0.298 -4.341 -15.646 1.00 90.94 146 PHE A O 1
ATOM 1175 N N . GLU A 1 147 ? -0.052 -2.173 -16.177 1.00 93.12 147 GLU A N 1
ATOM 1176 C CA . GLU A 1 147 ? 0.231 -2.437 -17.587 1.00 93.12 147 GLU A CA 1
ATOM 1177 C C . GLU A 1 147 ? 1.544 -3.217 -17.755 1.00 93.12 147 GLU A C 1
ATOM 1179 O O . GLU A 1 147 ? 1.579 -4.230 -18.455 1.00 93.12 147 GLU A O 1
ATOM 1184 N N . ALA A 1 148 ? 2.614 -2.817 -17.062 1.00 91.50 148 ALA A N 1
ATOM 1185 C C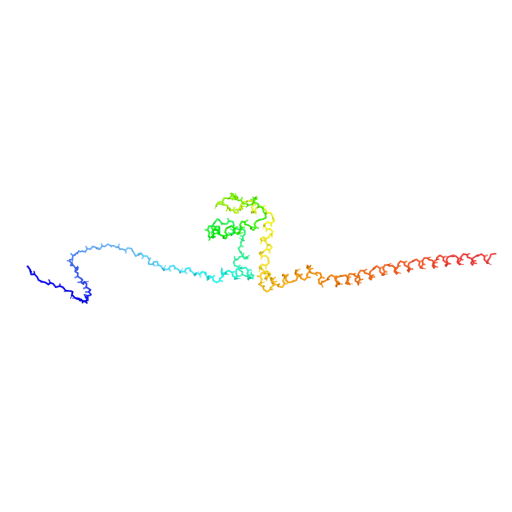A . ALA A 1 148 ? 3.889 -3.528 -17.068 1.00 91.50 148 ALA A CA 1
ATOM 1186 C C . ALA A 1 148 ? 3.757 -4.964 -16.529 1.00 91.50 148 ALA A C 1
ATOM 1188 O O . ALA A 1 148 ?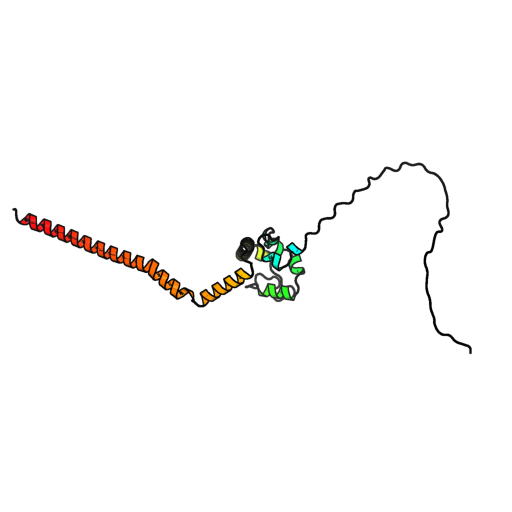 4.344 -5.891 -17.092 1.00 91.50 148 ALA A O 1
ATOM 1189 N N . HIS A 1 149 ? 2.954 -5.178 -15.480 1.00 90.00 149 HIS A N 1
ATOM 1190 C CA . HIS A 1 149 ? 2.636 -6.516 -14.978 1.00 90.00 149 HIS A CA 1
ATOM 1191 C C . HIS A 1 149 ? 1.854 -7.347 -16.010 1.00 90.00 149 HIS A C 1
ATOM 1193 O O . HIS A 1 149 ? 2.202 -8.502 -16.256 1.00 90.00 149 HIS A O 1
ATOM 1199 N N . GLY A 1 150 ? 0.855 -6.756 -16.672 1.00 91.44 150 GLY A N 1
ATOM 1200 C CA . GLY A 1 150 ? 0.108 -7.393 -17.759 1.00 91.44 150 GLY A CA 1
ATOM 1201 C C . GLY A 1 150 ? 1.006 -7.791 -18.933 1.00 91.44 150 GLY A C 1
ATOM 1202 O O . GLY A 1 150 ? 0.971 -8.938 -19.370 1.00 91.44 150 GLY A O 1
ATOM 1203 N N . ARG A 1 151 ? 1.882 -6.886 -19.389 1.00 90.31 151 ARG A N 1
ATOM 1204 C CA . ARG A 1 151 ? 2.870 -7.143 -20.453 1.00 90.31 151 ARG A CA 1
ATOM 1205 C C . ARG A 1 151 ? 3.835 -8.280 -20.092 1.00 90.31 151 ARG A C 1
ATOM 1207 O O . ARG A 1 151 ? 4.109 -9.115 -20.949 1.00 90.31 151 ARG A O 1
ATOM 1214 N N . ARG A 1 152 ? 4.288 -8.366 -18.831 1.00 88.38 152 ARG A N 1
ATOM 1215 C CA . ARG A 1 152 ? 5.076 -9.512 -18.327 1.00 88.38 152 ARG A CA 1
ATOM 1216 C C . ARG A 1 152 ? 4.274 -10.812 -18.344 1.00 88.38 152 ARG A C 1
ATOM 1218 O O . ARG A 1 152 ? 4.769 -11.817 -18.829 1.00 88.38 152 ARG A O 1
ATOM 1225 N N . LYS A 1 153 ? 3.025 -10.799 -17.865 1.00 90.62 153 LYS A N 1
ATOM 1226 C CA . LYS A 1 153 ? 2.150 -11.986 -17.860 1.00 90.62 153 LYS A CA 1
ATOM 1227 C C . LYS A 1 153 ? 1.816 -12.492 -19.273 1.00 90.62 153 LYS A C 1
ATOM 1229 O O . LYS A 1 153 ? 1.547 -13.675 -19.442 1.00 90.62 153 LYS A O 1
ATOM 1234 N N . MET A 1 154 ? 1.830 -11.607 -20.269 1.00 89.50 154 MET A N 1
ATOM 1235 C CA . MET A 1 154 ? 1.650 -11.939 -21.688 1.00 89.50 154 MET A CA 1
ATOM 1236 C C . MET A 1 154 ? 2.939 -12.397 -22.396 1.00 89.50 154 MET A C 1
ATOM 1238 O O . MET A 1 154 ? 2.890 -12.643 -23.596 1.00 89.50 154 MET A O 1
ATOM 1242 N N . GLY A 1 155 ? 4.083 -12.476 -21.706 1.00 89.38 155 GLY A N 1
ATOM 1243 C CA . GLY A 1 155 ? 5.353 -12.923 -22.294 1.00 89.38 155 GLY A CA 1
ATOM 1244 C C . GLY A 1 155 ? 5.965 -11.967 -23.327 1.00 89.38 155 GLY A C 1
ATOM 1245 O O . GLY A 1 155 ? 6.860 -12.348 -24.072 1.00 89.38 155 GLY A O 1
ATOM 1246 N N . VAL A 1 156 ? 5.528 -10.699 -23.376 1.00 87.94 156 VAL A N 1
ATOM 1247 C CA . VAL A 1 156 ? 5.957 -9.706 -24.393 1.00 87.94 156 VAL A CA 1
ATOM 1248 C C . VAL A 1 156 ? 7.472 -9.440 -24.367 1.00 87.94 156 VAL A C 1
ATOM 1250 O O . VAL A 1 156 ? 8.030 -8.913 -25.325 1.00 87.94 156 VAL A O 1
ATOM 1253 N N . TYR A 1 157 ? 8.139 -9.781 -23.263 1.00 84.50 157 TYR A N 1
ATOM 1254 C CA . TYR A 1 157 ? 9.579 -9.611 -23.074 1.00 84.50 157 TYR A CA 1
ATOM 1255 C C . TYR A 1 157 ? 10.368 -10.927 -23.132 1.00 84.50 157 TYR A C 1
ATOM 1257 O O . TYR A 1 157 ? 11.590 -10.884 -23.014 1.00 84.50 157 TYR A O 1
ATOM 1265 N N . ASP A 1 158 ? 9.713 -12.076 -23.310 1.00 89.56 158 ASP A N 1
ATOM 1266 C CA . ASP A 1 158 ? 10.354 -13.387 -23.157 1.00 89.56 158 ASP A CA 1
ATOM 1267 C C . ASP A 1 158 ? 11.345 -13.652 -24.300 1.00 89.56 158 ASP A C 1
ATOM 1269 O O . ASP A 1 158 ? 12.486 -14.028 -24.037 1.00 89.56 158 ASP A O 1
ATOM 1273 N N . ASP A 1 159 ? 10.974 -13.326 -25.544 1.00 86.62 159 ASP A N 1
ATOM 1274 C CA . ASP A 1 159 ? 11.866 -13.403 -26.713 1.00 86.62 159 ASP A CA 1
ATOM 1275 C C . ASP A 1 159 ? 13.093 -12.482 -26.567 1.00 86.62 159 ASP A C 1
ATOM 1277 O O . ASP A 1 159 ? 14.219 -12.867 -26.887 1.00 86.62 159 ASP A O 1
ATOM 1281 N N . TYR A 1 160 ? 12.896 -11.268 -26.036 1.00 87.50 160 TYR A N 1
ATOM 1282 C CA . TYR A 1 160 ? 13.988 -10.327 -25.766 1.00 87.50 160 TYR A CA 1
ATOM 1283 C C . TYR A 1 160 ? 14.921 -10.854 -24.669 1.00 87.50 160 TYR A C 1
ATOM 1285 O O . TYR A 1 160 ? 16.141 -10.775 -24.805 1.00 87.50 160 TYR A O 1
ATOM 1293 N N . LEU A 1 161 ? 14.364 -11.408 -23.588 1.00 88.38 161 LEU A N 1
ATOM 1294 C CA . LEU A 1 161 ? 15.145 -11.993 -22.499 1.00 88.38 161 LEU A CA 1
ATOM 1295 C C . LEU A 1 161 ? 15.911 -13.237 -22.961 1.00 88.38 161 LEU A C 1
ATOM 1297 O O . LEU A 1 161 ? 17.062 -13.397 -22.565 1.00 88.38 161 LEU A O 1
ATOM 1301 N N . ALA A 1 162 ? 15.320 -14.069 -23.822 1.00 86.12 162 ALA A N 1
ATOM 1302 C CA . ALA A 1 162 ? 15.985 -15.221 -24.422 1.00 86.12 162 ALA A CA 1
ATOM 1303 C C . ALA A 1 162 ? 17.153 -14.796 -25.328 1.00 86.12 162 ALA A C 1
ATOM 1305 O O . ALA A 1 162 ? 18.258 -15.311 -25.167 1.00 86.12 162 ALA A O 1
ATOM 1306 N N . HIS A 1 163 ? 16.950 -13.810 -26.213 1.00 87.56 163 HIS A N 1
ATOM 1307 C CA . HIS A 1 163 ? 18.027 -13.275 -27.055 1.00 87.56 163 HIS A CA 1
ATOM 1308 C C . HIS A 1 163 ? 19.155 -12.672 -26.215 1.00 87.56 163 HIS A C 1
ATOM 1310 O O . HIS A 1 163 ? 20.318 -12.999 -26.418 1.00 87.56 163 HIS A O 1
ATOM 1316 N N . LYS A 1 164 ? 18.817 -11.821 -25.240 1.00 88.75 164 LYS A N 1
ATOM 1317 C CA . LYS A 1 164 ? 19.795 -11.170 -24.360 1.00 88.75 164 LYS A CA 1
ATOM 1318 C C . LYS A 1 164 ? 20.560 -12.196 -23.516 1.00 88.75 164 LYS A C 1
ATOM 1320 O O . LYS A 1 164 ? 21.747 -12.027 -23.274 1.00 88.75 164 LYS A O 1
ATOM 1325 N N . PHE A 1 165 ? 19.907 -13.273 -23.078 1.00 88.31 165 PHE A N 1
ATOM 1326 C CA . PHE A 1 165 ? 20.573 -14.368 -22.372 1.00 88.31 165 PHE A CA 1
ATOM 1327 C C . PHE A 1 165 ? 21.568 -15.120 -23.270 1.00 88.31 165 PHE A C 1
ATOM 1329 O O . PHE A 1 165 ? 22.686 -15.384 -22.833 1.00 88.31 165 PHE A O 1
ATOM 1336 N N . GLU A 1 166 ? 21.198 -15.430 -24.515 1.00 88.19 166 GLU A N 1
ATOM 1337 C CA . GLU A 1 166 ? 22.098 -16.078 -25.483 1.00 88.19 166 GLU A CA 1
ATOM 1338 C C . GLU A 1 166 ? 23.260 -15.158 -25.900 1.00 88.19 166 GLU A C 1
ATOM 1340 O O . GLU A 1 166 ? 24.385 -15.624 -26.046 1.00 88.19 166 GLU A O 1
ATOM 1345 N N . GLU A 1 167 ? 23.019 -13.854 -26.035 1.00 85.94 167 GLU A N 1
ATOM 1346 C CA . GLU A 1 167 ? 24.050 -12.843 -26.295 1.00 85.94 167 GLU A CA 1
ATOM 1347 C C . GLU A 1 167 ? 25.057 -12.783 -25.135 1.00 85.94 167 GLU A C 1
ATOM 1349 O O . GLU A 1 167 ? 26.222 -13.133 -25.306 1.00 85.94 167 GLU A O 1
ATOM 1354 N N . ASP A 1 168 ? 24.603 -12.453 -23.924 1.00 84.38 168 ASP A N 1
ATOM 1355 C CA . ASP A 1 168 ? 25.482 -12.318 -22.763 1.00 84.38 168 ASP A CA 1
ATOM 1356 C C . ASP A 1 168 ? 26.191 -13.644 -22.386 1.00 84.38 168 ASP A C 1
ATOM 1358 O O . ASP A 1 168 ? 27.403 -13.664 -22.147 1.00 84.38 168 ASP A O 1
ATOM 1362 N N . TRP A 1 169 ? 25.451 -14.754 -22.229 1.00 82.25 169 TRP A N 1
ATOM 1363 C CA . TRP A 1 169 ? 25.993 -16.013 -21.684 1.00 82.25 169 TRP A CA 1
ATOM 1364 C C . TRP A 1 169 ? 26.415 -17.015 -22.770 1.00 82.25 169 TRP A C 1
ATOM 1366 O O . TRP A 1 169 ? 27.325 -17.811 -22.526 1.00 82.25 169 TRP A O 1
ATOM 1376 N N . GLY A 1 170 ? 25.820 -16.987 -23.965 1.00 75.44 170 GLY A N 1
ATOM 1377 C CA . GLY A 1 170 ? 26.260 -17.824 -25.087 1.00 75.44 170 GLY A CA 1
ATOM 1378 C C . GLY A 1 170 ? 27.638 -17.403 -25.604 1.00 75.44 170 GLY A C 1
ATOM 1379 O O . GLY A 1 170 ? 28.464 -18.264 -25.922 1.00 75.44 170 GLY A O 1
ATOM 1380 N N . GLU A 1 171 ? 27.958 -16.104 -25.575 1.00 67.75 171 GLU A N 1
ATOM 1381 C CA . GLU A 1 171 ? 29.329 -15.619 -25.785 1.00 67.75 171 GLU A CA 1
ATOM 1382 C C . GLU A 1 171 ? 30.292 -16.111 -24.697 1.00 67.75 171 GLU A C 1
ATOM 1384 O O . GLU A 1 171 ? 31.407 -16.532 -25.013 1.00 67.75 171 GLU A O 1
ATOM 1389 N N . LEU A 1 172 ? 29.866 -16.146 -23.428 1.00 68.62 172 LEU A N 1
ATOM 1390 C CA . LEU A 1 172 ? 30.687 -16.656 -22.326 1.00 68.62 172 LEU A CA 1
ATOM 1391 C C . LEU A 1 172 ? 30.999 -18.156 -22.477 1.00 68.62 172 LEU A C 1
ATOM 1393 O O . LEU A 1 172 ? 32.142 -18.566 -22.259 1.00 68.62 172 LEU A O 1
ATOM 1397 N N . GLU A 1 173 ? 30.024 -18.982 -22.865 1.00 70.00 173 GLU A N 1
ATOM 1398 C CA . GLU A 1 173 ? 30.251 -20.411 -23.125 1.00 70.00 173 GLU A CA 1
ATOM 1399 C C . GLU A 1 173 ? 31.062 -20.654 -24.407 1.00 70.00 173 GLU A C 1
ATOM 1401 O O . GLU A 1 173 ? 31.948 -21.516 -24.416 1.00 70.00 173 GLU A O 1
ATOM 1406 N N . ARG A 1 174 ? 30.858 -19.855 -25.466 1.00 68.19 174 ARG A N 1
ATOM 1407 C CA . ARG A 1 174 ? 31.703 -19.897 -26.672 1.00 68.19 174 ARG A CA 1
ATOM 1408 C C . ARG A 1 174 ? 33.157 -19.543 -26.338 1.00 68.19 174 ARG A C 1
ATOM 1410 O O . ARG A 1 174 ? 34.053 -20.305 -26.693 1.00 68.19 174 ARG A O 1
ATOM 1417 N N . ALA A 1 175 ? 33.392 -18.477 -25.575 1.00 68.12 175 ALA A N 1
ATOM 1418 C CA . ALA A 1 175 ? 34.728 -18.058 -25.148 1.00 68.12 175 ALA A CA 1
ATOM 1419 C C . ALA A 1 175 ? 35.414 -19.088 -24.228 1.00 68.12 175 ALA A C 1
ATOM 1421 O O . ALA A 1 175 ? 36.614 -19.336 -24.361 1.00 68.12 175 ALA A O 1
ATOM 1422 N N . LYS A 1 176 ? 34.671 -19.738 -23.317 1.00 70.69 176 LYS A N 1
ATOM 1423 C CA . LYS A 1 176 ? 35.191 -20.864 -22.513 1.00 70.69 176 LYS A CA 1
ATOM 1424 C C . LYS A 1 176 ? 35.629 -22.030 -23.396 1.00 70.69 176 LYS A C 1
ATOM 1426 O O . LYS A 1 176 ? 36.699 -22.592 -23.164 1.00 70.69 176 LYS A O 1
ATOM 1431 N N . ARG A 1 177 ? 34.822 -22.383 -24.401 1.00 71.06 177 ARG A N 1
ATOM 1432 C CA . ARG A 1 177 ? 35.100 -23.492 -25.320 1.00 71.06 177 ARG A CA 1
ATOM 1433 C C . ARG A 1 177 ? 36.301 -23.208 -26.219 1.00 71.06 177 ARG A C 1
ATOM 1435 O O . ARG A 1 177 ? 37.209 -24.027 -26.268 1.00 71.06 177 ARG A O 1
ATOM 1442 N N . GLU A 1 178 ? 36.368 -22.029 -26.832 1.00 72.88 178 GLU A N 1
ATOM 1443 C CA . GLU A 1 178 ? 37.521 -21.613 -27.644 1.00 72.88 178 GLU A CA 1
ATOM 1444 C C . GLU A 1 178 ? 38.819 -21.579 -26.825 1.00 72.88 178 GLU A C 1
ATOM 1446 O O . GLU A 1 178 ? 39.870 -22.002 -27.308 1.00 72.88 178 GLU A O 1
ATOM 1451 N N . LYS A 1 179 ? 38.752 -21.157 -25.555 1.00 75.62 179 LYS A N 1
ATOM 1452 C CA . LYS A 1 179 ? 39.898 -21.200 -24.639 1.00 75.62 179 LYS A CA 1
ATOM 1453 C C . LYS A 1 179 ? 40.314 -22.631 -24.274 1.00 75.62 179 LYS A C 1
ATOM 1455 O O . LYS A 1 179 ? 41.508 -22.887 -24.141 1.00 75.62 179 LYS A O 1
ATOM 1460 N N . ALA A 1 180 ? 39.369 -23.560 -24.123 1.00 72.06 180 ALA A N 1
ATOM 1461 C CA . ALA A 1 180 ? 39.672 -24.976 -23.904 1.00 72.06 180 ALA A CA 1
ATOM 1462 C C . ALA A 1 180 ? 40.319 -25.619 -25.146 1.00 72.06 180 ALA A C 1
ATOM 1464 O O . ALA A 1 180 ? 41.323 -26.321 -25.018 1.00 72.06 180 ALA A O 1
ATOM 1465 N N . ASP A 1 181 ? 39.810 -25.306 -26.342 1.00 72.56 181 ASP A N 1
ATOM 1466 C CA . ASP A 1 181 ? 40.361 -25.776 -27.619 1.00 72.56 181 ASP A CA 1
ATOM 1467 C C . ASP A 1 181 ? 41.767 -25.195 -27.890 1.00 72.56 181 ASP A C 1
ATOM 1469 O O . ASP A 1 181 ? 42.636 -25.886 -28.427 1.00 72.56 181 ASP A O 1
ATOM 1473 N N . GLN A 1 182 ? 42.033 -23.945 -27.483 1.00 69.81 182 GLN A N 1
ATOM 1474 C CA . GLN A 1 182 ? 43.378 -23.353 -27.510 1.00 69.81 182 GLN A CA 1
ATOM 1475 C C . GLN A 1 182 ? 44.330 -24.043 -26.526 1.00 69.81 182 GLN A C 1
ATOM 1477 O O . GLN A 1 182 ? 45.446 -24.388 -26.914 1.00 69.81 182 GLN A O 1
ATOM 1482 N N . LEU A 1 183 ? 43.892 -24.299 -25.288 1.00 66.38 183 LEU A N 1
ATOM 1483 C CA . LEU A 1 183 ? 44.721 -24.946 -24.266 1.00 66.38 183 LEU A CA 1
ATOM 1484 C C . LEU A 1 183 ? 45.138 -26.366 -24.690 1.00 66.38 183 LEU A C 1
ATOM 1486 O O . LEU A 1 183 ? 46.318 -26.702 -24.628 1.00 66.38 183 LEU A O 1
ATOM 1490 N N . GLY A 1 184 ? 44.201 -27.161 -25.223 1.00 63.88 184 GLY A N 1
ATOM 1491 C CA . GLY A 1 184 ? 44.506 -28.494 -25.758 1.00 63.88 184 GLY A CA 1
ATOM 1492 C C . GLY A 1 184 ? 45.504 -28.461 -26.924 1.00 63.88 184 GLY A C 1
ATOM 1493 O O . GLY A 1 184 ? 46.424 -29.276 -26.979 1.00 63.88 184 GLY A O 1
ATOM 1494 N N . ARG A 1 185 ? 45.386 -27.472 -27.820 1.00 60.78 185 ARG A N 1
ATOM 1495 C CA . ARG A 1 185 ? 46.307 -27.300 -28.957 1.00 60.78 185 ARG A CA 1
ATOM 1496 C C . ARG A 1 185 ? 47.707 -26.845 -28.526 1.00 60.78 185 ARG A C 1
ATOM 1498 O O . ARG A 1 185 ? 48.695 -27.224 -29.155 1.00 60.78 185 ARG A O 1
ATOM 1505 N N . GLU A 1 186 ? 47.817 -26.060 -27.455 1.00 58.91 186 GLU A N 1
ATOM 1506 C CA . GLU A 1 186 ? 49.115 -25.711 -26.871 1.00 58.91 186 GLU A CA 1
ATOM 1507 C C . GLU A 1 186 ? 49.815 -26.924 -26.250 1.00 58.91 186 GLU A C 1
ATOM 1509 O O . GLU A 1 186 ? 51.026 -27.083 -26.430 1.00 58.91 186 GLU A O 1
ATOM 1514 N N . ASP A 1 187 ? 49.084 -27.789 -25.549 1.00 59.09 187 ASP A N 1
ATOM 1515 C CA . ASP A 1 187 ? 49.661 -28.964 -24.890 1.00 59.09 187 ASP A CA 1
ATOM 1516 C C . ASP A 1 187 ? 50.150 -30.014 -25.904 1.00 59.09 187 ASP A C 1
ATOM 1518 O O . ASP A 1 187 ? 51.255 -30.545 -25.754 1.00 59.09 187 ASP A O 1
ATOM 1522 N N . GLU A 1 188 ? 49.425 -30.218 -27.011 1.00 58.31 188 GLU A N 1
ATOM 1523 C CA . GLU A 1 188 ? 49.909 -31.015 -28.151 1.00 58.31 188 GLU A CA 1
ATOM 1524 C C . GLU A 1 188 ? 51.185 -30.424 -28.777 1.00 58.31 188 GLU A C 1
ATOM 1526 O O . GLU A 1 188 ? 52.125 -31.159 -29.099 1.00 58.31 188 GLU A O 1
ATOM 1531 N N . SER A 1 189 ? 51.271 -29.093 -28.903 1.00 58.84 189 SER A N 1
ATOM 1532 C CA . SER A 1 189 ? 52.456 -28.427 -29.467 1.00 58.84 189 SER A CA 1
ATOM 1533 C C . SER A 1 189 ? 53.705 -28.597 -28.587 1.00 58.84 189 SER A C 1
ATOM 1535 O O . SER A 1 189 ? 54.806 -28.821 -29.101 1.00 58.84 189 SER A O 1
ATOM 1537 N N . LYS A 1 190 ? 53.534 -28.575 -27.256 1.00 57.75 190 LYS A N 1
ATOM 1538 C CA . LYS A 1 190 ? 54.606 -28.804 -26.273 1.00 57.75 190 LYS A CA 1
ATOM 1539 C C . LYS A 1 190 ? 55.072 -30.263 -26.299 1.00 57.75 190 LYS A C 1
ATOM 1541 O O . LYS A 1 190 ? 56.278 -30.506 -26.351 1.00 57.75 190 LYS A O 1
ATOM 1546 N N . ALA A 1 191 ? 54.146 -31.224 -26.359 1.00 57.31 191 ALA A N 1
ATOM 1547 C CA . ALA A 1 191 ? 54.473 -32.646 -26.491 1.00 57.31 191 ALA A CA 1
ATOM 1548 C C . ALA A 1 191 ? 55.232 -32.956 -27.800 1.00 57.31 191 ALA A C 1
ATOM 1550 O O . ALA A 1 191 ? 56.240 -33.670 -27.785 1.00 57.31 191 ALA A O 1
ATOM 1551 N N . GLY A 1 192 ? 54.809 -32.363 -28.923 1.00 57.22 192 GLY A N 1
ATOM 1552 C CA . GLY A 1 192 ? 55.490 -32.492 -30.215 1.00 57.22 192 GLY A CA 1
ATOM 1553 C C . GLY A 1 192 ? 56.917 -31.930 -30.206 1.00 57.22 192 GLY A C 1
ATOM 1554 O O . GLY A 1 192 ? 57.847 -32.594 -30.671 1.00 57.22 192 GLY A O 1
ATOM 1555 N N . ALA A 1 193 ? 57.124 -30.751 -29.610 1.00 58.47 193 ALA A N 1
ATOM 1556 C CA . ALA A 1 193 ? 58.455 -30.155 -29.465 1.00 58.47 193 ALA A CA 1
ATOM 1557 C C . ALA A 1 193 ? 59.394 -31.017 -28.595 1.00 58.47 193 ALA A C 1
ATOM 1559 O O . ALA A 1 193 ? 60.566 -31.206 -28.932 1.00 58.47 193 ALA A O 1
ATOM 1560 N N . GLN A 1 194 ? 58.874 -31.603 -27.513 1.00 56.56 194 GLN A N 1
ATOM 1561 C CA . GLN A 1 194 ? 59.635 -32.467 -26.604 1.00 56.56 194 GLN A CA 1
ATOM 1562 C C . GLN A 1 194 ? 60.019 -33.816 -27.257 1.00 56.56 194 GLN A C 1
ATOM 1564 O O . GLN A 1 194 ? 61.108 -34.348 -27.014 1.00 56.56 194 GLN A O 1
ATOM 1569 N N . SER A 1 195 ? 59.175 -34.330 -28.159 1.00 56.97 195 SER A N 1
ATOM 1570 C CA . SER A 1 195 ? 59.472 -35.502 -28.997 1.00 56.97 195 SER A CA 1
ATOM 1571 C C . SER A 1 195 ? 60.525 -35.219 -30.081 1.00 56.97 195 SER A C 1
ATOM 1573 O O . SER A 1 195 ? 61.370 -36.073 -30.354 1.00 56.97 195 SER A O 1
ATOM 1575 N N . GLN A 1 196 ? 60.544 -34.020 -30.674 1.00 57.03 196 GLN A N 1
ATOM 1576 C CA . GLN A 1 196 ? 61.574 -33.666 -31.660 1.00 57.03 196 GLN A CA 1
ATOM 1577 C C . GLN A 1 196 ? 62.943 -33.423 -31.012 1.00 57.03 196 GLN A C 1
ATOM 1579 O O . GLN A 1 196 ? 63.950 -33.909 -31.528 1.00 57.03 196 GLN A O 1
ATOM 1584 N N . ALA A 1 197 ? 62.989 -32.757 -29.852 1.00 58.22 197 ALA A N 1
ATOM 1585 C CA . ALA A 1 197 ? 64.233 -32.540 -29.108 1.00 58.22 197 ALA A CA 1
ATOM 1586 C C . ALA A 1 197 ? 64.935 -33.860 -28.728 1.00 58.22 197 ALA A C 1
ATOM 1588 O O . ALA A 1 197 ? 66.157 -33.969 -28.837 1.00 58.22 197 ALA A O 1
ATOM 1589 N N . SER A 1 198 ? 64.165 -34.886 -28.353 1.00 56.75 198 SER A N 1
ATOM 1590 C CA . SER A 1 198 ? 64.696 -36.214 -28.014 1.00 56.75 198 SER A CA 1
ATOM 1591 C C . SER A 1 198 ? 65.134 -37.035 -29.238 1.00 56.75 198 SER A C 1
ATOM 1593 O O . SER A 1 198 ? 66.086 -37.804 -29.135 1.00 56.75 198 SER A O 1
ATOM 1595 N N . HIS A 1 199 ? 64.524 -36.845 -30.416 1.00 53.53 199 HIS A N 1
ATOM 1596 C CA . HIS A 1 199 ? 64.962 -37.521 -31.648 1.00 53.53 199 HIS A CA 1
ATOM 1597 C C . HIS A 1 199 ? 66.265 -36.946 -32.239 1.00 53.53 199 HIS A C 1
ATOM 1599 O O . HIS A 1 199 ? 67.011 -37.671 -32.899 1.00 53.53 199 HIS A O 1
ATOM 1605 N N . VAL A 1 200 ? 66.557 -35.660 -32.010 1.00 58.09 200 VAL A N 1
ATOM 1606 C CA . VAL A 1 200 ? 67.810 -35.027 -32.466 1.00 58.09 200 VAL A CA 1
ATOM 1607 C C . VAL A 1 200 ? 69.007 -35.503 -31.635 1.00 58.09 200 VAL A C 1
ATOM 1609 O O . VAL A 1 200 ? 70.032 -35.861 -32.207 1.00 58.09 200 VAL A O 1
ATOM 1612 N N . GLN A 1 201 ? 68.862 -35.634 -30.310 1.00 56.56 201 GLN A N 1
ATOM 1613 C CA . GLN A 1 201 ? 69.948 -36.074 -29.415 1.00 56.56 201 GLN A CA 1
ATOM 1614 C C . GLN A 1 201 ? 70.434 -37.524 -29.628 1.00 56.56 201 GLN A C 1
ATOM 1616 O O . GLN A 1 201 ? 71.430 -37.918 -29.029 1.00 56.56 201 GLN A O 1
ATOM 1621 N N . MET A 1 202 ? 69.771 -38.317 -30.476 1.00 54.34 202 MET A N 1
ATOM 1622 C CA . MET A 1 202 ? 70.168 -39.695 -30.801 1.00 54.34 202 MET A CA 1
ATOM 1623 C C . MET A 1 202 ? 71.007 -39.837 -32.084 1.00 54.34 202 MET A C 1
ATOM 1625 O O . MET A 1 202 ? 71.312 -40.964 -32.468 1.00 54.34 202 MET A O 1
ATOM 1629 N N . LYS A 1 203 ? 71.350 -38.737 -32.775 1.00 54.19 203 LYS A N 1
ATOM 1630 C CA . LYS A 1 203 ? 72.090 -38.778 -34.057 1.00 54.19 203 LYS A CA 1
ATOM 1631 C C . LYS A 1 203 ? 73.534 -38.269 -33.998 1.00 54.19 203 LYS A C 1
ATOM 1633 O O . LYS A 1 203 ? 74.263 -38.485 -34.960 1.00 54.19 203 LYS A O 1
ATOM 1638 N N . ASP A 1 204 ? 73.938 -37.670 -32.879 1.00 53.28 204 ASP A N 1
ATOM 1639 C CA . ASP A 1 204 ? 75.266 -37.073 -32.670 1.00 53.28 204 ASP A CA 1
ATOM 1640 C C . ASP A 1 204 ? 76.095 -37.830 -31.601 1.00 53.28 204 ASP A C 1
ATOM 1642 O O . ASP A 1 204 ? 76.861 -37.216 -30.854 1.00 53.28 204 ASP A O 1
ATOM 1646 N N . ALA A 1 205 ? 75.916 -39.155 -31.496 1.00 44.91 205 ALA A N 1
ATOM 1647 C CA . ALA A 1 205 ? 76.599 -40.048 -30.547 1.00 44.91 205 ALA A CA 1
ATOM 1648 C C . ALA A 1 205 ? 77.246 -41.253 -31.253 1.00 44.91 205 ALA A C 1
ATOM 1650 O O . ALA A 1 205 ? 76.578 -41.830 -32.141 1.00 44.91 205 ALA A O 1
#

Organism: NCBI:txid41688

Radius of gyration: 44.65 Å; chains: 1; bounding box: 158×95×86 Å

Secondary structure (DSSP, 8-state):
------------------------------------PPPPPPP-PPPGGGS-HHHHHH-SS-TTTSS-HHHHHT-HHHHHTS-HHHHHHHHHT-S-GGGEETTTSTT-EE-HHHHTT-HHHHHHHHHHHHHHHTTTT-HHHHHHHHHHHHHHHTTTTHHHHHHHHIIIIIHHHHHHHHHHHHHHHHHHHHHHHHHHHHHHTTS--

InterPro domains:
  IPR028020 ASX, DEUBAD domain [PF13919] (45-171)

pLDDT: mean 72.49, std 19.27, range [31.94, 93.25]

Foldseek 3Di:
DDDDDDDDDDDYDDDDDDDDDDDDDDDDDDDDDDDDDDDDDDDPDDPCVLVPVVNAQQALPGPCLVDDVLVVLLDVVVVVPDDLVVQVVVCVPDPDCPQWDPPPDSPIDGNSVVLVVDPVNVVVSVVSSVCNNVSCRHPVNVVVVVVVVVCVVVCVCVVVVVVVCCVPVVVVVVVVVVVVVVVVVVVVVVVVVVVVVVVVVVPPD